Protein AF-0000000087672077 (afdb_homodimer)

Secondary structure (DSSP, 8-state):
---EEEEEEE-HHHHHHHHHHHHHHT--HHHHHHHHHHHHHHHHHHHHHHHHHHHHHHHHHHHHHHHHHHHHHHHTTSTTPPPPP--TTT----/---EEEEEEE-HHHHHHHHHHHHHHT--HHHHHHHHHHHHHHHHHHHHHHHHHHHHHHHHHHHHHHHHHHHHHHHTTSTTPPPPP--SSS----

InterPro domains:
  IPR002145 Ribbon-helix-helix protein, CopG [PF01402] (5-44)
  IPR010985 Ribbon-helix-helix [SSF47598] (5-42)
  IPR052991 Non-functional Type II TA System Antitoxin [PTHR40688] (4-76)
  IPR060376 Antitoxin RelB2-4-like, C-terminal domain [PF27535] (49-90)

Foldseek 3Di:
DPDDDDDDDDDPVVVVVLVVVCVVVVHDSVVVVVVVVVVVVVVVVVVVVVVVVVVVVVCVLVVVLVVQQVVQVVLPPHPRHDDRDDNVVPPPDD/DPDDDDDDDDDPVVVVVLVVVCVVVVHDSVVVVVVVVVVVVVVVVVVVVVVVVVVVVVCVLVVVLVVQQVVQVVLPPHPRHDDRDDNPVPPPDD

pLDDT: mean 82.65, std 16.61, range [28.41, 98.56]

Sequence (188 aa):
MAGNVVSFHVPDPMMRKLDELSRAVKRDASALAKEALADYLLRQDIQSAAIDEAVLAADAGEFVSHEAMSRWLESWGTDDEIEPPKSDLFSAKRMAGNVVSFHVPDPMMRKLDELSRAVKRDASALAKEALADYLLRQDIQSAAIDEAVLAADAGEFVSHEAMSRWLESWGTDDEIEPPKSDLFSAKR

Solvent-accessible surface area (backbone atoms only — not comparable to full-atom values): 10539 Å² total; per-residue (Å²): 128,85,68,44,73,49,61,38,72,36,57,68,73,56,51,51,53,44,49,52,48,20,63,73,70,71,42,56,55,45,58,52,46,48,50,19,36,52,53,42,52,51,52,52,52,50,52,52,50,50,49,52,52,50,49,52,50,50,48,53,55,49,46,50,49,48,51,38,43,49,52,21,55,72,19,56,92,47,97,71,49,54,75,71,57,71,48,78,78,69,64,59,81,126,130,86,68,42,75,48,62,38,75,39,58,68,72,57,50,50,51,44,50,53,48,20,63,73,69,72,42,57,54,45,56,52,45,48,49,20,37,51,52,44,53,52,51,51,52,50,51,50,51,50,50,52,50,51,48,52,48,51,49,52,51,49,47,51,48,48,51,36,43,48,52,21,56,70,19,58,91,47,97,70,51,53,75,72,56,74,56,78,79,67,63,62,83,124

Radius of gyration: 30.34 Å; Cα contacts (8 Å, |Δi|>4): 129; chains: 2; bounding box: 34×88×77 Å

Organism: NCBI:txid484088

Structure (mmCIF, N/CA/C/O backbone):
data_AF-0000000087672077-model_v1
#
loop_
_entity.id
_entity.type
_entity.pdbx_description
1 polymer 'Ribbon-helix-helix protein CopG domain-containing protein'
#
loop_
_atom_site.group_PDB
_atom_site.id
_atom_site.type_symbol
_atom_site.label_atom_id
_atom_site.label_alt_id
_atom_site.label_comp_id
_atom_site.label_asym_id
_atom_site.label_entity_id
_atom_site.label_seq_id
_atom_site.pdbx_PDB_ins_code
_atom_site.Cartn_x
_atom_site.Cartn_y
_atom_site.Cartn_z
_atom_site.occupancy
_atom_site.B_iso_or_equiv
_atom_site.auth_seq_id
_atom_site.auth_comp_id
_atom_site.auth_asym_id
_atom_site.auth_atom_id
_atom_site.pdbx_PDB_model_num
ATOM 1 N N . MET A 1 1 ? 14.727 4.586 -25.672 1 47.03 1 MET A N 1
ATOM 2 C CA . MET A 1 1 ? 13.844 3.688 -24.922 1 47.03 1 MET A CA 1
ATOM 3 C C . MET A 1 1 ? 12.461 4.309 -24.75 1 47.03 1 MET A C 1
ATOM 5 O O . MET A 1 1 ? 12.344 5.422 -24.234 1 47.03 1 MET A O 1
ATOM 9 N N . ALA A 1 2 ? 11.633 4.223 -25.688 1 58.25 2 ALA A N 1
ATOM 10 C CA . ALA A 1 2 ? 10.281 4.766 -25.719 1 58.25 2 ALA A CA 1
ATOM 11 C C . ALA A 1 2 ? 9.539 4.461 -24.406 1 58.25 2 ALA A C 1
ATOM 13 O O . ALA A 1 2 ? 9.453 3.303 -24 1 58.25 2 ALA A O 1
ATOM 14 N N . GLY A 1 3 ? 9.594 5.281 -23.406 1 76.19 3 GLY A N 1
ATOM 15 C CA . GLY A 1 3 ? 9.125 5.047 -22.062 1 76.19 3 GLY A CA 1
ATOM 16 C C . GLY A 1 3 ? 7.688 4.555 -22 1 76.19 3 GLY A C 1
ATOM 17 O O . GLY A 1 3 ? 6.914 4.762 -22.938 1 76.19 3 GLY A O 1
ATOM 18 N N . ASN A 1 4 ? 7.359 3.393 -21.391 1 92.81 4 ASN A N 1
ATOM 19 C CA . ASN A 1 4 ? 6.02 2.84 -21.219 1 92.81 4 ASN A CA 1
ATOM 20 C C . ASN A 1 4 ? 5.09 3.83 -20.516 1 92.81 4 ASN A C 1
ATOM 22 O O . ASN A 1 4 ? 5.516 4.566 -19.625 1 92.81 4 ASN A O 1
ATOM 26 N N . VAL A 1 5 ? 3.914 3.914 -21.203 1 96.81 5 VAL A N 1
ATOM 27 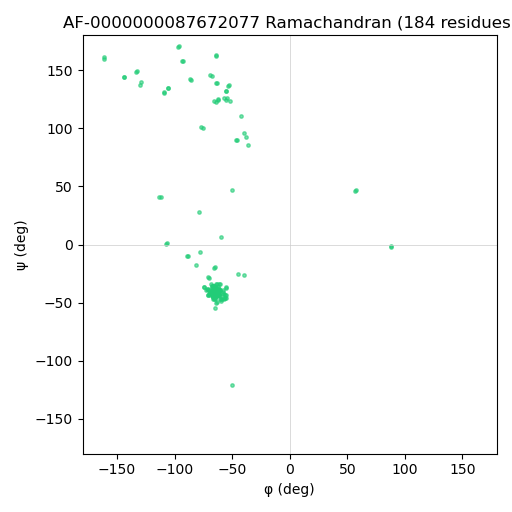C CA . VAL A 1 5 ? 2.916 4.789 -20.594 1 96.81 5 VAL A CA 1
ATOM 28 C C . VAL A 1 5 ? 1.771 3.951 -20.031 1 96.81 5 VAL A C 1
ATOM 30 O O . VAL A 1 5 ? 1.275 3.037 -20.688 1 96.81 5 VAL A O 1
ATOM 33 N N . VAL A 1 6 ? 1.381 4.184 -18.828 1 97.81 6 VAL A N 1
ATOM 34 C CA . VAL A 1 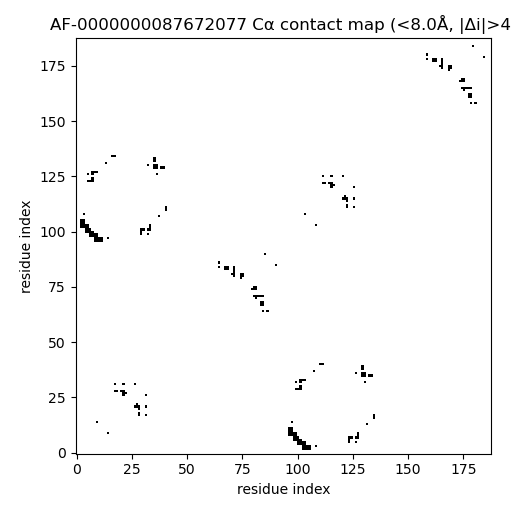6 ? 0.195 3.611 -18.203 1 97.81 6 VAL A CA 1
ATOM 35 C C . VAL A 1 6 ? -0.896 4.672 -18.094 1 97.81 6 VAL A C 1
ATOM 37 O O . VAL A 1 6 ? -0.624 5.812 -17.703 1 97.81 6 VAL A O 1
ATOM 40 N N . SER A 1 7 ? -2.1 4.297 -18.453 1 98 7 SER A N 1
ATOM 41 C CA . SER A 1 7 ? -3.232 5.219 -18.406 1 98 7 SER A CA 1
ATOM 42 C C . SER A 1 7 ? -4.512 4.496 -18 1 98 7 SER A C 1
ATOM 44 O O . SER A 1 7 ? -4.762 3.369 -18.422 1 98 7 SER A O 1
ATOM 46 N N . PHE A 1 8 ? -5.309 5.219 -17.25 1 97.5 8 PHE A N 1
ATOM 47 C CA . PHE A 1 8 ? -6.555 4.609 -16.797 1 97.5 8 PHE A CA 1
ATOM 48 C C . PHE A 1 8 ? -7.547 5.672 -16.344 1 97.5 8 PHE A C 1
ATOM 50 O O . PHE A 1 8 ? -7.152 6.793 -16.016 1 97.5 8 PHE A O 1
ATOM 57 N N . HIS A 1 9 ? -8.773 5.27 -16.297 1 96.75 9 HIS A N 1
ATOM 58 C CA . HIS A 1 9 ? -9.844 6.16 -15.875 1 96.75 9 HIS A CA 1
ATOM 59 C C . HIS A 1 9 ? -10.008 6.145 -14.359 1 96.75 9 HIS A C 1
ATOM 61 O O . HIS A 1 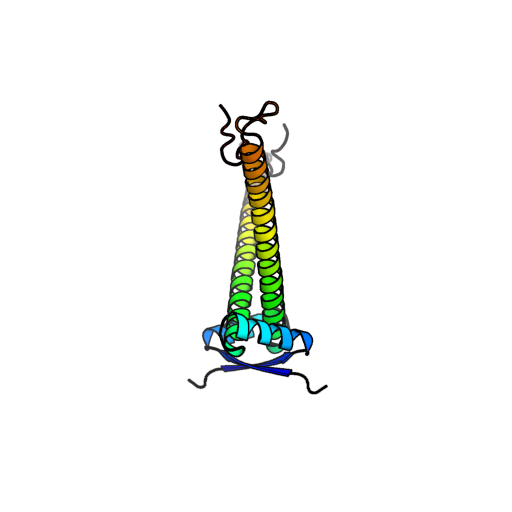9 ? -9.906 5.09 -13.727 1 96.75 9 HIS A O 1
ATOM 67 N N . VAL A 1 10 ? -10.305 7.395 -13.828 1 97.25 10 VAL A N 1
ATOM 68 C CA . VAL A 1 10 ? -10.508 7.512 -12.391 1 97.25 10 VAL A CA 1
ATOM 69 C C . VAL A 1 10 ? -11.805 8.266 -12.109 1 97.25 10 VAL A C 1
ATOM 71 O O . VAL A 1 10 ? -12.102 9.273 -12.758 1 97.25 10 VAL A O 1
ATOM 74 N N . PRO A 1 11 ? -12.531 7.762 -11.148 1 96.5 11 PRO A N 1
ATOM 75 C CA . PRO A 1 11 ? -13.727 8.516 -10.766 1 96.5 11 PRO A CA 1
ATOM 76 C C . PRO A 1 11 ? -13.391 9.891 -10.18 1 96.5 11 PRO A C 1
ATOM 78 O O . PRO A 1 11 ? -12.289 10.094 -9.672 1 96.5 11 PRO A O 1
ATOM 81 N N . ASP A 1 12 ? -14.328 10.742 -10.125 1 96.56 12 ASP A N 1
ATOM 82 C CA . ASP A 1 12 ? -14.148 12.125 -9.695 1 96.56 12 ASP A CA 1
ATOM 83 C C . ASP A 1 12 ? -13.633 12.195 -8.266 1 96.56 12 ASP A C 1
ATOM 85 O O . ASP A 1 12 ? -12.703 12.945 -7.969 1 96.56 12 ASP A O 1
ATOM 89 N N . PRO A 1 13 ? -14.227 11.43 -7.293 1 95.88 13 PRO A N 1
ATOM 90 C CA . PRO A 1 13 ? -13.742 11.531 -5.914 1 95.88 13 PRO A CA 1
ATOM 91 C C . PRO A 1 13 ? -12.273 11.133 -5.777 1 95.88 13 PRO A C 1
ATOM 93 O O . PRO A 1 13 ? -11.539 11.75 -5 1 95.88 13 PRO A O 1
ATOM 96 N N . MET A 1 14 ? -11.883 10.211 -6.547 1 97.31 14 MET A N 1
ATOM 97 C CA . MET A 1 14 ? -10.492 9.773 -6.512 1 97.31 14 MET A CA 1
ATOM 98 C C . MET A 1 14 ? -9.57 10.836 -7.105 1 97.31 14 MET A C 1
ATOM 100 O O . MET A 1 14 ? -8.5 11.117 -6.559 1 97.31 14 MET A O 1
ATOM 104 N N . MET A 1 15 ? -9.945 11.414 -8.188 1 97.5 15 MET A N 1
ATOM 105 C CA . MET A 1 15 ? -9.148 12.477 -8.812 1 97.5 15 MET A CA 1
ATOM 106 C C . MET A 1 15 ? -9.008 13.672 -7.875 1 97.5 15 MET A C 1
ATOM 108 O O . MET A 1 15 ? -7.93 14.258 -7.777 1 97.5 15 MET A O 1
ATOM 112 N N . ARG A 1 16 ? -10.039 13.984 -7.164 1 96.62 16 ARG A N 1
ATOM 113 C CA . ARG A 1 16 ? -9.992 15.086 -6.211 1 96.62 16 ARG A CA 1
ATOM 114 C C . ARG A 1 16 ? -8.992 14.805 -5.098 1 96.62 16 ARG A C 1
ATOM 116 O O . ARG A 1 16 ? -8.203 15.68 -4.73 1 96.62 16 ARG A O 1
ATOM 123 N N . LYS A 1 17 ? -9.023 13.602 -4.602 1 96.75 17 LYS A N 1
ATOM 124 C CA . LYS A 1 17 ? -8.102 13.211 -3.543 1 96.75 17 LYS A CA 1
ATOM 125 C C . LYS A 1 17 ? -6.656 13.25 -4.039 1 96.75 17 LYS A C 1
ATOM 127 O O . LYS A 1 17 ? -5.758 13.695 -3.318 1 96.75 17 LYS A O 1
ATOM 132 N N . LEU A 1 18 ? -6.418 12.828 -5.207 1 97.88 18 LEU A N 1
ATOM 133 C CA . LEU A 1 18 ? -5.086 12.844 -5.805 1 97.88 18 LEU A CA 1
ATOM 134 C C . LEU A 1 18 ? -4.586 14.266 -5.98 1 97.88 18 LEU A C 1
ATOM 136 O O . LEU A 1 18 ? -3.428 14.57 -5.672 1 97.88 18 LEU A O 1
ATOM 140 N N . ASP A 1 19 ? -5.445 15.117 -6.422 1 97.19 19 ASP A N 1
ATOM 141 C CA . ASP A 1 19 ? -5.094 16.516 -6.613 1 97.19 19 ASP A CA 1
ATOM 142 C C . ASP A 1 19 ? -4.766 17.188 -5.281 1 97.19 19 ASP A C 1
ATOM 144 O O . ASP A 1 19 ? -3.803 17.953 -5.188 1 97.19 19 ASP A O 1
ATOM 148 N N . GLU A 1 20 ? -5.629 16.938 -4.352 1 96.25 20 GLU A N 1
ATOM 149 C CA . GLU A 1 20 ? -5.402 17.484 -3.016 1 96.25 20 GLU A CA 1
ATOM 150 C C . GLU A 1 20 ? -4.055 17.031 -2.459 1 96.25 20 GLU A C 1
ATOM 152 O O . GLU A 1 20 ? -3.303 17.844 -1.91 1 96.25 20 GLU A O 1
ATOM 157 N N . LEU A 1 21 ? -3.742 15.766 -2.656 1 95.12 21 LEU A N 1
ATOM 158 C CA . LEU A 1 21 ? -2.479 15.219 -2.174 1 95.12 21 LEU A CA 1
ATOM 159 C C . LEU A 1 21 ? -1.301 15.828 -2.928 1 95.12 21 LEU A C 1
ATOM 161 O O . LEU A 1 21 ? -0.288 16.188 -2.322 1 95.12 21 LEU A O 1
ATOM 165 N N . SER A 1 22 ? -1.43 15.961 -4.211 1 97.69 22 SER A N 1
ATOM 166 C CA . SER A 1 22 ? -0.373 16.531 -5.043 1 97.69 22 SER A CA 1
ATOM 167 C C . SER A 1 22 ? -0.009 17.938 -4.59 1 97.69 22 SER A C 1
ATOM 169 O O . SER A 1 22 ? 1.17 18.297 -4.535 1 97.69 22 SER A O 1
ATOM 171 N N . ARG A 1 23 ? -1.009 18.688 -4.219 1 96.06 23 ARG A N 1
ATOM 172 C CA . ARG A 1 23 ? -0.796 20.062 -3.75 1 96.06 23 ARG A CA 1
ATOM 173 C C . ARG A 1 23 ? -0.177 20.062 -2.357 1 96.06 23 ARG A C 1
ATOM 175 O O . ARG A 1 23 ? 0.738 20.844 -2.084 1 96.06 23 ARG A O 1
ATOM 182 N N . ALA A 1 24 ? -0.645 19.156 -1.592 1 91.31 24 ALA A N 1
ATOM 183 C CA . ALA A 1 24 ? -0.198 19.109 -0.202 1 91.31 24 ALA A CA 1
ATOM 184 C C . ALA A 1 24 ? 1.276 18.734 -0.11 1 91.31 24 ALA A C 1
ATOM 186 O O . ALA A 1 24 ? 2.012 19.266 0.722 1 91.31 24 ALA A O 1
ATOM 187 N N . VAL A 1 25 ? 1.768 17.828 -1.038 1 93.31 25 VAL A N 1
ATOM 188 C CA . VAL A 1 25 ? 3.125 17.312 -0.925 1 93.31 25 VAL A CA 1
ATOM 189 C C . VAL A 1 25 ? 4.012 17.938 -1.999 1 93.31 25 VAL A C 1
ATOM 191 O O . VAL A 1 25 ? 5.18 17.562 -2.143 1 93.31 25 VAL A O 1
ATOM 194 N N . LYS A 1 26 ? 3.426 18.844 -2.811 1 94.44 26 LYS A N 1
ATOM 195 C CA . LYS A 1 26 ? 4.129 19.578 -3.852 1 94.44 26 LYS A CA 1
ATOM 196 C C . LYS A 1 26 ? 4.805 18.641 -4.84 1 94.44 26 LYS A C 1
ATOM 198 O O . LYS A 1 26 ? 5.984 18.812 -5.164 1 94.44 26 LYS A O 1
ATOM 203 N N . ARG A 1 27 ? 4.094 17.641 -5.281 1 95.5 27 ARG A N 1
ATOM 204 C CA . ARG A 1 27 ? 4.504 16.703 -6.324 1 95.5 27 ARG A CA 1
ATOM 205 C C . ARG A 1 27 ? 3.389 16.5 -7.344 1 95.5 27 ARG A C 1
ATOM 207 O O . ARG A 1 27 ? 2.207 16.531 -6.996 1 95.5 27 ARG A O 1
ATOM 214 N N . ASP A 1 28 ? 3.811 16.25 -8.469 1 97.25 28 ASP A N 1
ATOM 215 C CA . ASP A 1 28 ? 2.836 16.094 -9.539 1 97.25 28 ASP A CA 1
ATOM 216 C C . ASP A 1 28 ? 2.012 14.828 -9.352 1 97.25 28 ASP A C 1
ATOM 218 O O . ASP A 1 28 ? 2.514 13.828 -8.836 1 97.25 28 ASP A O 1
ATOM 222 N N . ALA A 1 29 ? 0.822 14.867 -9.719 1 96.5 29 ALA A N 1
ATOM 223 C CA . ALA A 1 29 ? -0.117 13.75 -9.625 1 96.5 29 ALA A CA 1
ATOM 224 C C . ALA A 1 29 ? 0.431 12.516 -10.328 1 96.5 29 ALA A C 1
ATOM 226 O O . ALA A 1 29 ? 0.256 11.391 -9.852 1 96.5 29 ALA A O 1
ATOM 227 N N . SER A 1 30 ? 1.096 12.688 -11.406 1 97.5 30 SER A N 1
ATOM 228 C CA . SER A 1 30 ? 1.663 11.57 -12.156 1 97.5 30 SER A CA 1
ATOM 229 C C . SER A 1 30 ? 2.781 10.891 -11.367 1 97.5 30 SER A C 1
ATOM 231 O O . SER A 1 30 ? 2.92 9.664 -11.406 1 97.5 30 SER A O 1
ATOM 233 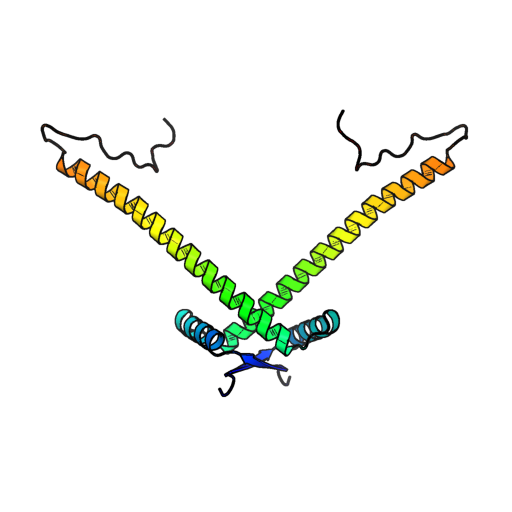N N . ALA A 1 31 ? 3.477 11.641 -10.695 1 97.44 31 ALA A N 1
ATOM 234 C CA . ALA A 1 31 ? 4.543 11.102 -9.852 1 97.44 31 ALA A CA 1
ATOM 235 C C . ALA A 1 31 ? 3.971 10.281 -8.703 1 97.44 31 ALA A C 1
ATOM 237 O O . ALA A 1 31 ? 4.492 9.219 -8.375 1 97.44 31 ALA A O 1
ATOM 238 N N . LEU A 1 32 ? 2.91 10.773 -8.156 1 97.94 32 LEU A N 1
ATOM 239 C CA . LEU A 1 32 ? 2.244 10.062 -7.066 1 97.94 32 LEU A CA 1
ATOM 240 C C . LEU A 1 32 ? 1.633 8.758 -7.559 1 97.94 32 LEU A C 1
ATOM 242 O O . LEU A 1 32 ? 1.7 7.738 -6.867 1 97.94 32 LEU A O 1
ATOM 246 N N . ALA A 1 33 ? 1.092 8.797 -8.688 1 98.5 33 ALA A N 1
ATOM 247 C CA . ALA A 1 33 ? 0.508 7.594 -9.273 1 98.5 33 ALA A CA 1
ATOM 248 C C . ALA A 1 33 ? 1.579 6.539 -9.547 1 98.5 33 ALA A C 1
ATOM 250 O O . ALA A 1 33 ? 1.363 5.348 -9.312 1 98.5 33 ALA A O 1
ATOM 251 N N . LYS A 1 34 ? 2.676 6.934 -10.031 1 97.69 34 LYS A N 1
ATOM 252 C CA . LYS A 1 34 ? 3.797 6.031 -10.273 1 97.69 34 LYS A CA 1
ATOM 253 C C . LYS A 1 34 ? 4.285 5.406 -8.969 1 97.69 34 LYS A C 1
ATOM 255 O O . LYS A 1 34 ? 4.578 4.207 -8.922 1 97.69 34 LYS A O 1
ATOM 260 N N . GLU A 1 35 ? 4.363 6.258 -7.977 1 97.56 35 GLU A N 1
ATOM 261 C CA . GLU A 1 35 ? 4.773 5.773 -6.664 1 97.56 35 GLU A CA 1
ATOM 262 C C . GLU A 1 35 ? 3.771 4.762 -6.113 1 97.56 35 GLU A C 1
ATOM 264 O O . GLU A 1 35 ? 4.16 3.754 -5.52 1 97.56 35 GLU A O 1
ATOM 269 N N . ALA A 1 36 ? 2.48 5.086 -6.277 1 98.5 36 ALA A N 1
ATOM 270 C CA . ALA A 1 36 ? 1.414 4.176 -5.867 1 98.5 36 ALA A CA 1
ATOM 271 C C . ALA A 1 36 ? 1.571 2.811 -6.531 1 98.5 36 ALA A C 1
ATOM 273 O O . ALA A 1 36 ? 1.49 1.776 -5.863 1 98.5 36 ALA A O 1
ATOM 274 N N . LEU A 1 37 ? 1.819 2.77 -7.801 1 98.5 37 LEU A N 1
ATOM 275 C CA . LEU A 1 37 ? 1.985 1.523 -8.539 1 98.5 37 LEU A CA 1
ATOM 276 C C . LEU A 1 37 ? 3.24 0.786 -8.086 1 98.5 37 LEU A C 1
ATOM 278 O O . LEU A 1 37 ? 3.225 -0.437 -7.926 1 98.5 37 LEU A O 1
ATOM 282 N N . ALA A 1 38 ? 4.352 1.501 -7.918 1 97.5 38 ALA A N 1
ATOM 283 C CA . ALA A 1 38 ? 5.598 0.897 -7.449 1 97.5 38 ALA A CA 1
ATOM 284 C C . ALA A 1 38 ? 5.398 0.213 -6.102 1 97.5 38 ALA A C 1
ATOM 286 O O . ALA A 1 38 ? 5.828 -0.927 -5.906 1 97.5 38 ALA A O 1
ATOM 287 N N . ASP A 1 39 ? 4.738 0.951 -5.188 1 95.62 39 ASP A N 1
ATOM 288 C CA . ASP A 1 39 ? 4.457 0.41 -3.861 1 95.62 39 ASP A CA 1
ATOM 289 C C . ASP A 1 39 ? 3.588 -0.843 -3.951 1 95.62 39 ASP A C 1
ATOM 291 O O . ASP A 1 39 ? 3.824 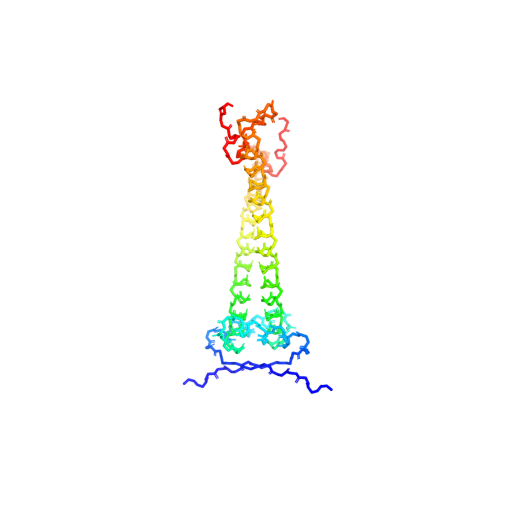-1.82 -3.238 1 95.62 39 ASP A O 1
ATOM 295 N N . TYR A 1 40 ? 2.598 -0.799 -4.742 1 97.44 40 TYR A N 1
ATOM 296 C CA . TYR A 1 40 ? 1.668 -1.903 -4.953 1 97.44 40 TYR A CA 1
ATOM 297 C C . TYR A 1 40 ? 2.4 -3.143 -5.457 1 97.44 40 TYR A C 1
ATOM 299 O O . TYR A 1 40 ? 2.203 -4.242 -4.93 1 97.44 40 TYR A O 1
ATOM 307 N N . LEU A 1 41 ? 3.266 -3.008 -6.445 1 97.69 41 LEU A N 1
ATOM 308 C CA . LEU A 1 41 ? 3.998 -4.117 -7.043 1 97.69 41 LEU A CA 1
ATOM 309 C C . LEU A 1 41 ? 4.992 -4.711 -6.051 1 97.69 41 LEU A C 1
ATOM 311 O O . LEU A 1 41 ? 5.18 -5.93 -6.004 1 97.69 41 LEU A O 1
ATOM 315 N N . LEU A 1 42 ? 5.656 -3.828 -5.27 1 94.31 42 LEU A N 1
ATOM 316 C CA . LEU A 1 42 ? 6.582 -4.297 -4.246 1 94.31 42 LEU A CA 1
ATOM 317 C C . LEU A 1 42 ? 5.863 -5.152 -3.211 1 94.31 42 LEU A C 1
ATOM 319 O O . LEU A 1 42 ? 6.363 -6.211 -2.816 1 94.31 42 LEU A O 1
ATOM 323 N N . ARG A 1 43 ? 4.668 -4.727 -2.758 1 93.06 43 ARG A N 1
ATOM 324 C CA . ARG A 1 43 ? 3.885 -5.473 -1.776 1 93.06 43 ARG A CA 1
ATOM 325 C C . ARG A 1 43 ? 3.469 -6.832 -2.328 1 93.06 43 ARG A C 1
ATOM 327 O O . ARG A 1 43 ? 3.469 -7.828 -1.603 1 93.06 43 ARG A O 1
ATOM 334 N N . GLN A 1 44 ? 3.074 -6.797 -3.619 1 91.94 44 GLN A N 1
ATOM 335 C CA . GLN A 1 44 ? 2.723 -8.062 -4.246 1 91.94 44 GLN A CA 1
ATOM 336 C C . GLN A 1 44 ? 3.92 -9.008 -4.289 1 91.94 44 GLN A C 1
ATOM 338 O O . GLN A 1 44 ? 3.775 -10.211 -4.078 1 91.94 44 GLN A O 1
ATOM 343 N N . ASP A 1 45 ? 5.129 -8.531 -4.578 1 89.75 45 ASP A N 1
ATOM 344 C CA . ASP A 1 45 ? 6.348 -9.336 -4.59 1 89.75 45 ASP A CA 1
ATOM 345 C C . ASP A 1 45 ? 6.637 -9.914 -3.209 1 89.75 45 ASP A C 1
ATOM 347 O O . ASP A 1 45 ? 6.969 -11.094 -3.082 1 89.75 45 ASP A O 1
ATOM 351 N N . ILE A 1 46 ? 6.465 -9.117 -2.188 1 86.25 46 ILE A N 1
ATOM 352 C CA . ILE A 1 46 ? 6.711 -9.531 -0.809 1 86.25 46 ILE A CA 1
ATOM 353 C C . ILE A 1 46 ? 5.699 -10.594 -0.401 1 86.25 46 ILE A C 1
ATOM 355 O O . ILE A 1 46 ? 6.07 -11.625 0.165 1 86.25 46 ILE A O 1
ATOM 359 N N . GLN A 1 47 ? 4.449 -10.344 -0.737 1 89 47 GLN A N 1
ATOM 360 C CA . GLN A 1 47 ? 3.395 -11.297 -0.399 1 89 47 GLN A CA 1
ATOM 361 C C . GLN A 1 47 ? 3.617 -12.633 -1.099 1 89 47 GLN A C 1
ATOM 363 O O . GLN A 1 47 ? 3.445 -13.695 -0.493 1 89 47 GLN A O 1
ATOM 368 N N . SER A 1 48 ? 3.998 -12.539 -2.357 1 88.94 48 SER A N 1
ATOM 369 C CA . SER A 1 48 ? 4.27 -13.766 -3.1 1 88.94 48 SER A CA 1
ATOM 370 C C . SER A 1 48 ? 5.445 -14.531 -2.5 1 88.94 48 SER A C 1
ATOM 372 O O . SER A 1 48 ? 5.395 -15.75 -2.363 1 88.94 48 SER A O 1
ATOM 374 N N . ALA A 1 49 ? 6.453 -13.82 -2.135 1 86.19 49 ALA A N 1
ATOM 375 C CA . ALA A 1 49 ? 7.645 -14.43 -1.546 1 86.19 49 ALA A CA 1
ATOM 376 C C . ALA A 1 49 ? 7.324 -15.07 -0.2 1 86.19 49 ALA A C 1
ATOM 378 O O . ALA A 1 49 ? 7.832 -16.141 0.119 1 86.19 49 ALA A O 1
ATOM 379 N N . ALA A 1 50 ? 6.449 -14.398 0.527 1 84.06 50 ALA A N 1
ATOM 380 C CA . ALA A 1 50 ? 6.055 -14.898 1.842 1 84.06 50 ALA A CA 1
ATOM 381 C C . ALA A 1 50 ? 5.262 -16.188 1.722 1 84.06 50 ALA A C 1
ATOM 383 O O . ALA A 1 50 ? 5.484 -17.141 2.48 1 84.06 50 ALA A O 1
ATOM 384 N N . ILE A 1 51 ? 4.422 -16.234 0.804 1 87.44 51 ILE A N 1
ATOM 385 C CA . ILE A 1 51 ? 3.617 -17.422 0.564 1 87.44 51 ILE A CA 1
ATOM 386 C C . ILE A 1 51 ? 4.516 -18.562 0.094 1 87.44 51 ILE A C 1
ATOM 388 O O . ILE A 1 51 ? 4.375 -19.703 0.555 1 87.44 51 ILE A O 1
ATOM 392 N N . ASP A 1 52 ? 5.395 -18.219 -0.868 1 84.62 52 ASP A N 1
ATOM 393 C CA . ASP A 1 52 ? 6.32 -19.234 -1.373 1 84.62 52 ASP A CA 1
ATOM 394 C C . ASP A 1 52 ? 7.133 -19.844 -0.238 1 84.62 52 ASP A C 1
ATOM 396 O O . ASP A 1 52 ? 7.316 -21.062 -0.189 1 84.62 52 ASP A O 1
ATOM 400 N N . GLU A 1 53 ? 7.602 -18.984 0.643 1 85.44 53 GLU A N 1
ATOM 401 C CA . GLU A 1 53 ? 8.391 -19.453 1.777 1 85.44 53 GLU A CA 1
ATOM 402 C C . GLU A 1 53 ? 7.543 -20.312 2.713 1 85.44 53 GLU A C 1
ATOM 404 O O . GLU A 1 53 ? 8.023 -21.312 3.244 1 85.44 53 GLU A O 1
ATOM 409 N N . ALA A 1 54 ? 6.359 -19.875 2.918 1 81.88 54 ALA A N 1
ATOM 410 C CA . ALA A 1 54 ? 5.449 -20.609 3.781 1 81.88 54 ALA A CA 1
ATOM 411 C C . ALA A 1 54 ? 5.148 -22 3.201 1 81.88 54 ALA A C 1
ATOM 413 O O . ALA A 1 54 ? 5.086 -22.984 3.936 1 81.88 54 ALA A O 1
ATOM 414 N N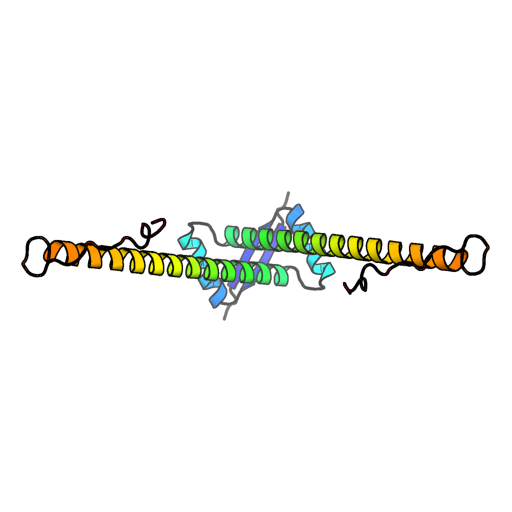 . VAL A 1 55 ? 5.02 -22.094 1.956 1 82.94 55 VAL A N 1
ATOM 415 C CA . VAL A 1 55 ? 4.723 -23.344 1.261 1 82.94 55 VAL A CA 1
ATOM 416 C C . VAL A 1 55 ? 5.934 -24.266 1.327 1 82.94 55 VAL A C 1
ATOM 418 O O . VAL A 1 55 ? 5.793 -25.469 1.583 1 82.94 55 VAL A O 1
ATOM 421 N N . LEU A 1 56 ? 7.078 -23.625 1.108 1 83.19 56 LEU A N 1
ATOM 422 C CA . LEU A 1 56 ? 8.305 -24.406 1.187 1 83.19 56 LEU A CA 1
ATOM 423 C C . LEU A 1 56 ? 8.484 -25 2.584 1 83.19 56 LEU A C 1
ATOM 425 O O . LEU A 1 56 ? 8.891 -26.156 2.729 1 83.19 56 LEU A O 1
ATOM 429 N N . ALA A 1 57 ? 8.141 -24.203 3.564 1 78.19 57 ALA A N 1
ATOM 430 C CA . ALA A 1 57 ? 8.258 -24.641 4.953 1 78.19 57 ALA A CA 1
ATOM 431 C C . ALA A 1 57 ? 7.258 -25.766 5.258 1 78.19 57 ALA A C 1
ATOM 433 O O . ALA A 1 57 ? 7.59 -26.734 5.945 1 78.19 57 ALA A O 1
ATOM 434 N N . ALA A 1 58 ? 6.027 -25.656 4.793 1 79 58 ALA A N 1
ATOM 435 C CA . ALA A 1 58 ? 5.004 -26.688 4.965 1 79 58 ALA A CA 1
ATOM 436 C C . ALA A 1 58 ? 5.406 -27.984 4.27 1 79 58 ALA A C 1
ATOM 438 O O . ALA A 1 58 ? 5.219 -29.062 4.82 1 79 58 ALA A O 1
ATOM 439 N N . ASP A 1 59 ? 5.953 -27.812 3.125 1 77.5 59 ASP A N 1
ATOM 440 C CA . ASP A 1 59 ? 6.406 -28.984 2.365 1 77.5 59 ASP A CA 1
ATOM 441 C C . ASP A 1 59 ? 7.555 -29.688 3.078 1 77.5 59 ASP A C 1
ATOM 443 O O . ASP A 1 59 ? 7.598 -30.922 3.129 1 77.5 59 ASP A O 1
ATOM 447 N N . ALA A 1 60 ? 8.484 -28.859 3.584 1 73.5 60 ALA A N 1
ATOM 448 C CA . ALA A 1 60 ? 9.617 -29.422 4.316 1 73.5 60 ALA A CA 1
ATOM 449 C C . ALA A 1 60 ? 9.148 -30.125 5.582 1 73.5 60 ALA A C 1
ATOM 451 O O . ALA A 1 60 ? 9.672 -31.188 5.93 1 73.5 60 ALA A O 1
ATOM 452 N N . GLY A 1 61 ? 8.211 -29.469 6.285 1 67.19 61 GLY A N 1
ATOM 453 C CA . GLY A 1 61 ? 7.664 -30.109 7.473 1 67.19 61 GLY A CA 1
ATOM 454 C C . GLY A 1 61 ? 6.906 -31.391 7.164 1 67.19 61 GLY A C 1
ATOM 455 O O . GLY A 1 61 ? 7.059 -32.375 7.863 1 67.19 61 GLY A O 1
ATOM 456 N N . GLU A 1 62 ? 6.02 -31.344 6.246 1 65.44 62 GLU A N 1
ATOM 457 C CA . GLU A 1 62 ? 5.277 -32.531 5.816 1 65.44 62 GLU A CA 1
ATOM 458 C C . GLU A 1 62 ? 6.219 -33.594 5.277 1 65.44 62 GLU A C 1
ATOM 460 O O . GLU A 1 62 ? 6.039 -34.781 5.566 1 65.44 62 GLU A O 1
ATOM 465 N N . PHE A 1 63 ? 7.242 -33.219 4.543 1 64.38 63 PHE A N 1
ATOM 466 C CA . PHE A 1 63 ? 8.195 -34.156 3.988 1 64.38 63 PHE A CA 1
ATOM 467 C C . PHE A 1 63 ? 8.953 -34.875 5.098 1 64.38 63 PHE A C 1
ATOM 469 O O . PHE A 1 63 ? 9.18 -36.094 5.02 1 64.38 63 PHE A O 1
ATOM 476 N N . VAL A 1 64 ? 9.25 -34.094 6.172 1 65.5 64 VAL A N 1
ATOM 477 C CA . VAL A 1 64 ? 9.93 -34.75 7.289 1 65.5 64 VAL A CA 1
ATOM 478 C C . VAL A 1 64 ? 9 -35.781 7.934 1 65.5 64 VAL A C 1
ATOM 480 O O . VAL A 1 64 ? 9.43 -36.875 8.281 1 65.5 64 VAL A O 1
ATOM 483 N N . SER A 1 65 ? 7.746 -35.344 7.914 1 69.88 65 SER A N 1
ATOM 484 C CA . SER A 1 65 ? 6.793 -36.25 8.531 1 69.88 65 SER A CA 1
ATOM 485 C C . SER A 1 65 ? 6.578 -37.5 7.676 1 69.88 65 SER A C 1
ATOM 487 O O . SER A 1 65 ? 6.535 -38.625 8.195 1 69.88 65 SER A O 1
ATOM 489 N N . HIS A 1 66 ? 6.551 -37.281 6.398 1 69.56 66 HIS A N 1
ATOM 490 C CA . HIS A 1 66 ? 6.371 -38.438 5.512 1 69.56 66 HIS A CA 1
ATOM 491 C C . HIS A 1 66 ? 7.602 -39.344 5.527 1 69.56 66 HIS A C 1
ATOM 493 O O . HIS A 1 66 ? 7.473 -40.562 5.582 1 69.56 66 HIS A O 1
ATOM 499 N N . GLU A 1 67 ? 8.688 -38.688 5.512 1 72.19 67 GLU A N 1
ATOM 500 C CA . GLU A 1 67 ? 9.914 -39.5 5.57 1 72.19 67 GLU A CA 1
ATOM 501 C C . GLU A 1 67 ? 10.023 -40.25 6.891 1 72.19 67 GLU A C 1
ATOM 503 O O . GLU A 1 67 ? 10.43 -41.406 6.918 1 72.19 67 GLU A O 1
ATOM 508 N N . ALA A 1 68 ? 9.68 -39.594 7.949 1 71.94 68 ALA A N 1
ATOM 509 C CA . ALA A 1 68 ? 9.68 -40.25 9.25 1 71.94 68 ALA A CA 1
ATOM 510 C C . ALA A 1 68 ? 8.641 -41.375 9.305 1 71.94 68 ALA A C 1
ATOM 512 O O . ALA A 1 68 ? 8.914 -42.438 9.828 1 71.94 68 ALA A O 1
ATOM 513 N N . MET A 1 69 ? 7.551 -41.062 8.664 1 75.25 69 MET A N 1
ATOM 514 C CA . MET A 1 69 ? 6.496 -42.062 8.617 1 75.25 69 MET A CA 1
ATOM 515 C C . MET A 1 69 ? 6.926 -43.25 7.77 1 75.25 69 MET A C 1
ATOM 517 O O . MET A 1 69 ? 6.703 -44.406 8.148 1 75.25 69 MET A O 1
ATOM 521 N N . SER A 1 70 ? 7.594 -43 6.742 1 77.38 70 SER A N 1
ATOM 522 C CA . SER A 1 70 ? 8.062 -44.062 5.855 1 77.38 70 SER A CA 1
ATOM 523 C C . SER A 1 70 ? 9.133 -44.938 6.531 1 77.38 70 SER A C 1
ATOM 525 O O . SER A 1 70 ? 9.102 -46.156 6.441 1 77.38 70 SER A O 1
ATOM 527 N N . ARG A 1 71 ? 9.984 -44.375 7.223 1 77.56 71 ARG A N 1
ATOM 528 C CA . ARG A 1 71 ? 11.031 -45.094 7.941 1 77.56 71 ARG A CA 1
ATOM 529 C C . ARG A 1 71 ? 10.445 -45.938 9.047 1 77.56 71 ARG A C 1
ATOM 531 O O . ARG A 1 71 ? 10.883 -47.094 9.242 1 77.56 71 ARG A O 1
ATOM 538 N N . TRP A 1 72 ? 9.438 -45.25 9.703 1 79.5 72 TRP A N 1
ATOM 539 C CA . TRP A 1 72 ? 8.766 -46 10.75 1 79.5 72 TRP A CA 1
ATOM 540 C C . TRP A 1 72 ? 8.047 -47.219 10.164 1 79.5 72 TRP A C 1
ATOM 542 O O . TRP A 1 72 ? 8.156 -48.312 10.688 1 79.5 72 TRP A O 1
ATOM 552 N N . LEU A 1 73 ? 7.559 -47.062 9 1 80.12 73 LEU A N 1
ATOM 553 C CA . LEU A 1 73 ? 6.836 -48.156 8.367 1 80.12 73 LEU A CA 1
ATOM 554 C C . LEU A 1 73 ? 7.801 -49.219 7.883 1 80.12 73 LEU A C 1
ATOM 556 O O . LEU A 1 73 ? 7.512 -50.438 7.992 1 80.12 73 LEU A O 1
ATOM 560 N N . GLU A 1 74 ? 8.852 -48.906 7.445 1 83.31 74 GLU A N 1
ATOM 561 C CA . GLU A 1 74 ? 9.852 -49.844 6.938 1 83.31 74 GLU A CA 1
ATOM 562 C C . GLU A 1 74 ? 10.469 -50.656 8.07 1 83.31 74 GLU A C 1
ATOM 564 O O . GLU A 1 74 ? 10.867 -51.812 7.875 1 83.31 74 GLU A O 1
ATOM 569 N N . SER A 1 75 ? 10.531 -50.094 9.312 1 82.31 75 SER A N 1
ATOM 570 C CA . SER A 1 75 ? 11.125 -50.781 10.453 1 82.31 75 SER A CA 1
ATOM 571 C C . SER A 1 75 ? 10.094 -51.625 11.188 1 82.31 75 SER A C 1
ATOM 573 O O . SER A 1 75 ? 10.445 -52.438 12.031 1 82.31 75 SER A O 1
ATOM 575 N N . TRP A 1 76 ? 8.883 -51.375 10.758 1 77.62 76 TRP A N 1
ATOM 576 C CA . TRP A 1 76 ? 7.781 -52 11.484 1 77.62 76 TRP A CA 1
ATOM 577 C C . TRP A 1 76 ? 7.848 -53.5 11.375 1 77.62 76 TRP A C 1
ATOM 579 O O . TRP A 1 76 ? 7.906 -54.062 10.273 1 77.62 76 TRP A O 1
ATOM 589 N N . GLY A 1 77 ? 7.914 -54.188 12.523 1 79.31 77 GLY A N 1
ATOM 590 C CA . GLY A 1 77 ? 7.91 -55.656 12.578 1 79.31 77 GLY A CA 1
ATOM 591 C C . GLY A 1 77 ? 9.297 -56.25 12.461 1 79.31 77 GLY A C 1
ATOM 592 O O . GLY A 1 77 ? 9.453 -57.469 12.477 1 79.31 77 GLY A O 1
ATOM 593 N N . THR A 1 78 ? 10.281 -55.438 12.305 1 86.44 78 THR A N 1
ATOM 594 C CA . THR A 1 78 ? 11.641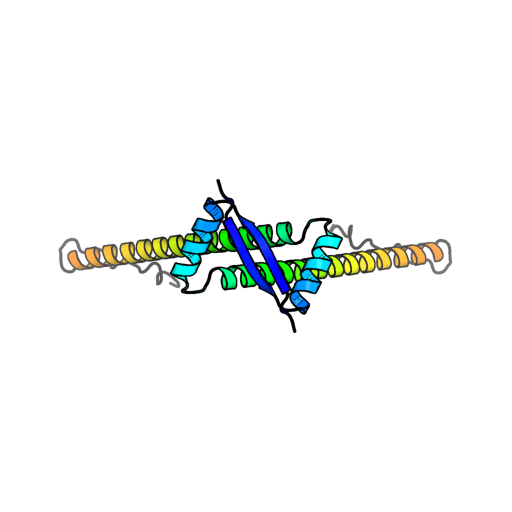 -55.938 12.203 1 86.44 78 THR A CA 1
ATOM 595 C C . THR A 1 78 ? 12.344 -55.875 13.562 1 86.44 78 THR A C 1
ATOM 597 O O . THR A 1 78 ? 11.797 -55.312 14.516 1 86.44 78 THR A O 1
ATOM 600 N N . ASP A 1 79 ? 13.453 -56.469 13.562 1 89 79 ASP A N 1
ATOM 601 C CA . ASP A 1 79 ? 14.242 -56.5 14.789 1 89 79 ASP A CA 1
ATOM 602 C C . ASP A 1 79 ? 14.719 -55.094 15.172 1 89 79 ASP A C 1
ATOM 604 O O . ASP A 1 79 ? 15.008 -54.812 16.344 1 89 79 ASP A O 1
ATOM 608 N N . ASP A 1 80 ? 14.734 -54.219 14.242 1 83.88 80 ASP A N 1
ATOM 609 C CA . ASP A 1 80 ? 15.219 -52.844 14.438 1 83.88 80 ASP A CA 1
ATOM 610 C C . ASP A 1 80 ? 14.07 -51.844 14.336 1 83.88 80 ASP A C 1
ATOM 612 O O . ASP A 1 80 ? 14.234 -50.75 13.766 1 83.88 80 ASP A O 1
ATOM 616 N N . GLU A 1 81 ? 12.969 -52.188 14.883 1 81.88 81 GLU A N 1
ATOM 617 C CA . GLU A 1 81 ? 11.797 -51.312 14.82 1 81.88 81 GLU A CA 1
ATOM 618 C C . GLU A 1 81 ? 12.055 -49.969 15.523 1 81.88 81 GLU A C 1
ATOM 620 O O . GLU A 1 81 ? 12.555 -49.938 16.641 1 81.88 81 GLU A O 1
ATOM 625 N N . ILE A 1 82 ? 11.82 -48.906 14.734 1 79.38 82 ILE A N 1
ATOM 626 C CA . ILE A 1 82 ? 12.008 -47.562 15.312 1 79.38 82 ILE A CA 1
ATOM 627 C C . ILE A 1 82 ? 10.672 -47.062 15.844 1 79.38 82 ILE A C 1
ATOM 629 O O . ILE A 1 82 ? 9.609 -47.594 15.516 1 79.38 82 ILE A O 1
ATOM 633 N N . GLU A 1 83 ? 10.758 -46.125 16.766 1 80.25 83 GLU A N 1
ATOM 634 C CA . GLU A 1 83 ? 9.57 -45.5 17.344 1 80.25 83 GLU A CA 1
ATOM 635 C C . GLU A 1 83 ? 8.781 -44.75 16.281 1 80.25 83 GLU A C 1
ATOM 637 O O . GLU A 1 83 ? 9.367 -44.156 15.383 1 80.25 83 GLU A O 1
ATOM 642 N N . PRO A 1 84 ? 7.395 -44.844 16.312 1 73.38 84 PRO A N 1
ATOM 643 C CA . PRO A 1 84 ? 6.582 -44.062 15.375 1 73.38 84 PRO A CA 1
ATOM 644 C C . PRO A 1 84 ? 6.906 -42.562 15.414 1 73.38 84 PRO A C 1
ATOM 646 O O . PRO A 1 84 ? 7.207 -42.031 16.484 1 73.38 84 PRO A O 1
ATOM 649 N N . PRO A 1 85 ? 6.969 -42.062 14.203 1 73.12 85 PRO A N 1
ATOM 650 C CA . PRO A 1 85 ? 7.289 -40.625 14.141 1 73.12 85 PRO A CA 1
ATOM 651 C C . PRO A 1 85 ? 6.32 -39.781 14.961 1 73.12 85 PRO A C 1
ATOM 653 O O . PRO A 1 85 ? 5.129 -40.062 15.031 1 73.12 85 PRO A O 1
ATOM 656 N N . LYS A 1 86 ? 6.855 -38.969 15.914 1 59.19 86 LYS A N 1
ATOM 657 C CA . LYS A 1 86 ? 6.035 -38.094 16.719 1 59.19 86 LYS A CA 1
ATOM 658 C C . LYS A 1 86 ? 5.605 -36.844 15.906 1 59.19 86 LYS A C 1
ATOM 660 O O . LYS A 1 86 ? 6.359 -36.375 15.062 1 59.19 86 LYS A O 1
ATOM 665 N N . SER A 1 87 ? 4.449 -36.875 15.453 1 57.66 87 SER A N 1
ATOM 666 C CA . SER A 1 87 ? 3.924 -35.656 14.828 1 57.66 87 SER A CA 1
ATOM 667 C C . SER A 1 87 ? 4.375 -34.406 15.578 1 57.66 87 SER A C 1
ATOM 669 O O . SER A 1 87 ? 4.293 -34.344 16.812 1 57.66 87 SER A O 1
ATOM 671 N N . ASP A 1 88 ? 5.445 -33.688 15.305 1 51.09 88 ASP A N 1
ATOM 672 C CA . ASP A 1 88 ? 5.586 -32.438 16.031 1 51.09 88 ASP A CA 1
ATOM 673 C C . ASP A 1 88 ? 4.238 -31.719 16.172 1 51.09 88 ASP A C 1
ATOM 675 O O . ASP A 1 88 ? 4.141 -30.688 16.844 1 51.09 88 ASP A O 1
ATOM 679 N N . LEU A 1 89 ? 3.396 -31.922 15.367 1 49.44 89 LEU A N 1
ATOM 680 C CA . LEU A 1 89 ? 2.088 -31.328 15.648 1 49.44 89 LEU A CA 1
ATOM 681 C C . LEU A 1 89 ? 1.476 -31.938 16.906 1 49.44 89 LEU A C 1
ATOM 683 O O . LEU A 1 89 ? 0.769 -31.25 17.641 1 49.44 89 LEU A O 1
ATOM 687 N N . PHE A 1 90 ? 1.487 -33.125 17.078 1 41.09 90 PHE A N 1
ATOM 688 C CA . PHE A 1 90 ? 0.89 -33.844 18.219 1 41.09 90 PHE A CA 1
ATOM 689 C C . PHE A 1 90 ? 1.825 -33.812 19.422 1 41.09 90 PHE A C 1
ATOM 691 O O . PHE A 1 90 ? 1.572 -34.5 20.422 1 41.09 90 PHE A O 1
ATOM 698 N N . SER A 1 91 ? 3.029 -33.531 19.297 1 44.19 91 SER A N 1
ATOM 699 C CA . SER A 1 91 ? 3.807 -33.531 20.531 1 44.19 91 SER A CA 1
ATOM 700 C C . SER A 1 91 ? 3.27 -32.531 21.531 1 44.19 91 SER A C 1
ATOM 702 O O . SER A 1 91 ? 3.836 -31.438 21.703 1 44.19 91 SER A O 1
ATOM 704 N N . ALA A 1 92 ? 2.141 -31.891 21.281 1 35.75 92 ALA A N 1
ATOM 705 C CA . ALA A 1 92 ? 1.732 -31.047 22.406 1 35.75 92 ALA A CA 1
ATOM 706 C C . ALA A 1 92 ? 1.746 -31.828 23.703 1 35.75 92 ALA A C 1
ATOM 708 O O . ALA A 1 92 ? 2.406 -31.422 24.672 1 35.75 92 ALA A O 1
ATOM 709 N N . LYS A 1 93 ? 0.509 -31.984 24.516 1 37.59 93 LYS A N 1
ATOM 710 C CA . LYS A 1 93 ? 0.257 -31.922 25.953 1 37.59 93 LYS A CA 1
ATOM 711 C C . LYS A 1 93 ? 0.664 -33.219 26.656 1 37.59 93 LYS A C 1
ATOM 713 O O . LYS A 1 93 ? 0.495 -33.344 27.859 1 37.59 93 LYS A O 1
ATOM 718 N N . ARG A 1 94 ? 1.604 -34.062 26.281 1 28.41 94 ARG A N 1
ATOM 719 C CA . ARG A 1 94 ? 1.673 -34.75 27.578 1 28.41 94 ARG A CA 1
ATOM 720 C C . ARG A 1 94 ? 2.334 -33.844 28.625 1 28.41 94 ARG A C 1
ATOM 722 O O . ARG A 1 94 ? 3.258 -33.094 28.312 1 28.41 94 ARG A O 1
ATOM 729 N N . MET B 1 1 ? -20.406 12.219 -17.703 1 46.78 1 MET B N 1
ATOM 730 C CA . MET B 1 1 ? -19.328 12.484 -16.766 1 46.78 1 MET B CA 1
ATOM 731 C C . MET B 1 1 ? -17.984 12.094 -17.375 1 46.78 1 MET B C 1
ATOM 733 O O . MET B 1 1 ? -17.781 10.953 -17.781 1 46.78 1 MET B O 1
ATOM 737 N N . ALA B 1 2 ? -17.391 12.875 -18.156 1 57.66 2 ALA B N 1
ATOM 738 C CA . ALA B 1 2 ? -16.125 12.672 -18.844 1 57.66 2 ALA B CA 1
ATOM 739 C C . ALA B 1 2 ? -15.062 12.125 -17.891 1 57.66 2 ALA B C 1
ATOM 741 O O . ALA B 1 2 ? -14.766 12.734 -16.859 1 57.66 2 ALA B O 1
ATOM 742 N N . GLY B 1 3 ? -14.922 10.82 -17.734 1 75.38 3 GLY B N 1
ATOM 743 C CA . GLY B 1 3 ? -14.117 10.188 -16.703 1 75.38 3 GLY B CA 1
ATOM 744 C C . GLY B 1 3 ? -12.68 10.656 -16.688 1 75.38 3 GLY B C 1
ATOM 745 O O . GLY B 1 3 ? -12.188 11.195 -17.688 1 75.38 3 GLY B O 1
ATOM 746 N N . ASN B 1 4 ? -12.078 11.141 -15.578 1 92.75 4 ASN B N 1
ATOM 747 C CA . ASN B 1 4 ? -10.695 11.562 -15.43 1 92.75 4 ASN B CA 1
ATOM 748 C C . ASN B 1 4 ? -9.719 10.461 -15.828 1 92.75 4 ASN B C 1
ATOM 750 O O . ASN B 1 4 ? -9.984 9.273 -15.602 1 92.75 4 ASN B O 1
ATOM 754 N N . VAL B 1 5 ? -8.766 10.977 -16.656 1 96.81 5 VAL B N 1
ATOM 755 C CA . VAL B 1 5 ? -7.734 10.023 -17.047 1 96.81 5 VAL B CA 1
ATOM 756 C C . VAL B 1 5 ? -6.414 10.359 -16.375 1 96.81 5 VAL B C 1
ATOM 758 O O . VAL B 1 5 ? -6.008 11.523 -16.344 1 96.81 5 VAL B O 1
ATOM 761 N N . VAL B 1 6 ? -5.777 9.414 -15.773 1 97.81 6 VAL B N 1
ATOM 762 C CA . VAL B 1 6 ? -4.43 9.523 -15.227 1 97.81 6 VAL B CA 1
ATOM 763 C C . VAL B 1 6 ? -3.443 8.773 -16.125 1 97.81 6 VAL B C 1
ATOM 765 O O . VAL B 1 6 ? -3.723 7.66 -16.562 1 97.81 6 VAL B O 1
ATOM 768 N N . SER B 1 7 ? -2.318 9.414 -16.406 1 98 7 SER B N 1
ATOM 769 C CA . SER B 1 7 ? -1.297 8.812 -17.25 1 98 7 SER B CA 1
ATOM 770 C C . SER B 1 7 ? 0.105 9.188 -16.781 1 98 7 SER B C 1
ATOM 772 O O . SER B 1 7 ? 0.35 10.32 -16.375 1 98 7 SER B O 1
ATOM 774 N N . PHE B 1 8 ? 0.989 8.211 -16.922 1 97.38 8 PHE B N 1
ATOM 775 C CA . PHE B 1 8 ? 2.355 8.469 -16.484 1 97.38 8 PHE B CA 1
ATOM 776 C C . PHE B 1 8 ? 3.322 7.473 -17.109 1 97.38 8 PHE B C 1
ATOM 778 O O . PHE B 1 8 ? 2.914 6.395 -17.547 1 97.38 8 PHE B O 1
ATOM 785 N N . HIS B 1 9 ? 4.562 7.867 -17.109 1 96.69 9 HIS B N 1
ATOM 786 C CA . HIS B 1 9 ? 5.617 7.023 -17.672 1 96.69 9 HIS B CA 1
ATOM 787 C C . HIS B 1 9 ? 6.133 6.031 -16.625 1 96.69 9 HIS B C 1
ATOM 789 O O . HIS B 1 9 ? 6.293 6.379 -15.461 1 96.69 9 HIS B O 1
ATOM 795 N N . VAL B 1 10 ? 6.402 4.77 -17.188 1 97.19 10 VAL B N 1
ATOM 796 C CA . VAL B 1 10 ? 6.941 3.746 -16.297 1 97.19 10 VAL B CA 1
ATOM 797 C C . VAL B 1 10 ? 8.188 3.125 -16.922 1 97.19 10 VAL B C 1
ATOM 799 O O . VAL B 1 10 ? 8.219 2.861 -18.125 1 97.19 10 VAL B O 1
ATOM 802 N N . PRO B 1 11 ? 9.172 2.891 -16.078 1 96.38 11 PRO B N 1
ATOM 803 C CA . PRO B 1 11 ? 10.344 2.182 -16.594 1 96.38 11 PRO B CA 1
ATOM 804 C C . PRO B 1 11 ? 10.016 0.758 -17.047 1 96.38 11 PRO B C 1
ATOM 806 O O . PRO B 1 11 ? 9.039 0.167 -16.578 1 96.38 11 PRO B O 1
ATOM 809 N N . ASP B 1 12 ? 10.844 0.188 -17.812 1 96.5 12 ASP B N 1
ATOM 810 C CA . ASP B 1 12 ? 10.641 -1.125 -18.406 1 96.5 12 ASP B CA 1
ATOM 811 C C . ASP B 1 12 ? 10.461 -2.197 -17.344 1 96.5 12 ASP B C 1
ATOM 813 O O . ASP B 1 12 ? 9.555 -3.025 -17.422 1 96.5 12 ASP B O 1
ATOM 817 N N . PRO B 1 13 ? 11.336 -2.244 -16.266 1 95.88 13 PRO B N 1
ATOM 818 C CA . PRO B 1 13 ? 11.172 -3.297 -15.266 1 95.88 13 PRO B CA 1
ATOM 819 C C . PRO B 1 13 ? 9.82 -3.238 -14.562 1 95.88 13 PRO B C 1
ATOM 821 O O . PRO B 1 13 ? 9.227 -4.277 -14.266 1 95.88 13 PRO B O 1
ATOM 824 N N . MET B 1 14 ? 9.336 -2.084 -14.375 1 97.31 14 MET B N 1
ATOM 825 C CA . MET B 1 14 ? 8.039 -1.916 -13.727 1 97.31 14 MET B CA 1
ATOM 826 C C . MET B 1 14 ? 6.91 -2.371 -14.648 1 97.31 14 MET B C 1
ATOM 828 O O . MET B 1 14 ? 5.977 -3.041 -14.211 1 97.31 14 MET B O 1
ATOM 832 N N . MET B 1 15 ? 6.977 -2.016 -15.883 1 97.5 15 MET B N 1
ATOM 833 C CA . MET B 1 15 ? 5.969 -2.438 -16.859 1 97.5 15 MET B CA 1
ATOM 834 C C . MET B 1 15 ? 5.934 -3.957 -16.969 1 97.5 15 MET B C 1
ATOM 836 O O . MET B 1 15 ? 4.855 -4.551 -17.047 1 97.5 15 MET B O 1
ATOM 840 N N . ARG B 1 16 ? 7.059 -4.57 -16.938 1 96.62 16 ARG B N 1
ATOM 841 C CA . ARG B 1 16 ? 7.137 -6.023 -17.016 1 96.62 16 ARG B CA 1
ATOM 842 C C . ARG B 1 16 ? 6.453 -6.672 -15.82 1 96.62 16 ARG B C 1
ATOM 844 O O . ARG B 1 16 ? 5.691 -7.629 -15.977 1 96.62 16 ARG B O 1
ATOM 851 N N . LYS B 1 17 ? 6.727 -6.133 -14.656 1 96.88 17 LYS B N 1
ATOM 852 C CA . LYS B 1 17 ? 6.113 -6.656 -13.438 1 96.88 17 LYS B CA 1
ATOM 853 C C . LYS B 1 17 ? 4.598 -6.48 -13.469 1 96.88 17 LYS B C 1
ATOM 855 O O . LYS B 1 17 ? 3.857 -7.379 -13.055 1 96.88 17 LYS B O 1
ATOM 860 N N . LEU B 1 18 ? 4.137 -5.402 -13.93 1 97.94 18 LEU B N 1
ATOM 861 C CA . LEU B 1 18 ? 2.707 -5.133 -14.039 1 97.94 18 LEU B CA 1
ATOM 862 C C . LEU B 1 18 ? 2.043 -6.098 -15.016 1 97.94 18 LEU B C 1
ATOM 864 O O . LEU B 1 18 ? 0.97 -6.633 -14.734 1 97.94 18 LEU B O 1
ATOM 868 N N . ASP B 1 19 ? 2.705 -6.332 -16.109 1 97.25 19 ASP B N 1
ATOM 869 C CA . ASP B 1 19 ? 2.188 -7.254 -17.125 1 97.25 19 ASP B CA 1
ATOM 870 C C . ASP B 1 19 ? 2.117 -8.68 -16.578 1 97.25 19 ASP B C 1
ATOM 872 O O . ASP B 1 19 ? 1.137 -9.391 -16.797 1 97.25 19 ASP B O 1
ATOM 876 N N . GLU B 1 20 ? 3.199 -9.039 -15.945 1 96.31 20 GLU B N 1
ATOM 877 C CA . GLU B 1 20 ? 3.24 -10.367 -15.336 1 96.31 20 GLU B CA 1
ATOM 878 C C . GLU B 1 20 ? 2.105 -10.539 -14.328 1 96.31 20 GLU B C 1
ATOM 880 O O . GLU B 1 20 ? 1.43 -11.57 -14.32 1 96.31 20 GLU B O 1
ATOM 885 N N . LEU B 1 21 ? 1.86 -9.523 -13.516 1 95.31 21 LEU B N 1
ATOM 886 C CA . LEU B 1 21 ? 0.8 -9.57 -12.516 1 95.31 21 LEU B CA 1
ATOM 887 C C . LEU B 1 21 ? -0.572 -9.609 -13.18 1 95.31 21 LEU B C 1
ATOM 889 O O . LEU B 1 21 ? -1.445 -10.375 -12.766 1 95.31 21 LEU B O 1
ATOM 893 N N . SER B 1 22 ? -0.743 -8.82 -14.203 1 97.75 22 SER B N 1
ATOM 894 C CA . SER B 1 22 ? -2.01 -8.766 -14.93 1 97.75 22 SER B CA 1
ATOM 895 C C . SER B 1 22 ? -2.385 -10.141 -15.484 1 97.75 22 SER B C 1
ATOM 897 O O . SER B 1 22 ? -3.545 -10.547 -15.414 1 97.75 22 SER B O 1
ATOM 899 N N . ARG B 1 23 ? -1.395 -10.836 -15.984 1 96.12 23 ARG B N 1
ATOM 900 C CA . ARG B 1 23 ? -1.616 -12.164 -16.531 1 96.12 23 ARG B CA 1
ATOM 901 C C . ARG B 1 23 ? -1.892 -13.18 -15.43 1 96.12 23 ARG B C 1
ATOM 903 O O . ARG B 1 23 ? -2.783 -14.023 -15.562 1 96.12 23 ARG B O 1
ATOM 910 N N . ALA B 1 24 ? -1.181 -13 -14.367 1 91.69 24 ALA B N 1
ATOM 911 C CA . ALA B 1 24 ? -1.284 -13.961 -13.266 1 91.69 24 ALA B CA 1
ATOM 912 C C . ALA B 1 24 ? -2.654 -13.883 -12.602 1 91.69 24 ALA B C 1
ATOM 914 O O . ALA B 1 24 ? -3.221 -14.906 -12.211 1 91.69 24 ALA B O 1
ATOM 915 N N . VAL B 1 25 ? -3.277 -12.633 -12.523 1 93.44 25 VAL B N 1
ATOM 916 C CA . VAL B 1 25 ? -4.516 -12.461 -11.766 1 93.44 25 VAL B CA 1
ATOM 917 C C . VAL B 1 25 ? -5.684 -12.273 -12.734 1 93.44 25 VAL B C 1
ATOM 919 O O . VAL B 1 25 ? -6.812 -12.016 -12.312 1 93.44 25 VAL B O 1
ATOM 922 N N . LYS B 1 26 ? -5.387 -12.312 -14.055 1 94.56 26 LYS B N 1
ATOM 923 C CA . LYS B 1 26 ? -6.379 -12.203 -15.117 1 94.56 26 LYS B CA 1
ATOM 924 C C . LYS B 1 26 ? -7.176 -10.906 -15 1 94.56 26 LYS B C 1
ATOM 926 O O . LYS B 1 26 ? -8.406 -10.922 -15.07 1 94.56 26 LYS B O 1
ATOM 931 N N . ARG B 1 27 ? -6.48 -9.828 -14.797 1 95.44 27 ARG B N 1
ATOM 932 C CA . ARG B 1 27 ? -7.031 -8.477 -14.789 1 95.44 27 ARG B CA 1
ATOM 933 C C . ARG B 1 27 ? -6.172 -7.527 -15.617 1 95.44 27 ARG B C 1
ATOM 935 O O . ARG B 1 27 ? -4.953 -7.68 -15.68 1 95.44 27 ARG B O 1
ATOM 942 N N . ASP B 1 28 ? -6.836 -6.633 -16.156 1 97.31 28 ASP B N 1
ATOM 943 C CA . ASP B 1 28 ? -6.129 -5.695 -17.016 1 97.31 28 ASP B CA 1
ATOM 944 C C . ASP B 1 28 ? -5.168 -4.816 -16.219 1 97.31 28 ASP B C 1
ATOM 946 O O . ASP B 1 28 ? -5.445 -4.48 -15.062 1 97.31 28 ASP B O 1
ATOM 950 N N . ALA B 1 29 ? -4.109 -4.5 -16.781 1 96.56 29 ALA B N 1
ATOM 951 C CA . ALA B 1 29 ? -3.074 -3.664 -16.172 1 96.56 29 ALA B CA 1
ATOM 952 C C . ALA B 1 29 ? -3.654 -2.336 -15.703 1 96.56 29 ALA B C 1
ATOM 954 O O . ALA B 1 29 ? -3.266 -1.824 -14.648 1 96.56 29 ALA B O 1
ATOM 955 N N . SER B 1 30 ? -4.57 -1.787 -16.422 1 97.5 30 SER B N 1
ATOM 956 C CA . SER B 1 30 ? -5.188 -0.519 -16.047 1 97.5 30 SER B CA 1
ATOM 957 C C . SER B 1 30 ? -6.023 -0.663 -14.781 1 97.5 30 SER B C 1
ATOM 959 O O . SER B 1 30 ? -6.055 0.243 -13.945 1 97.5 30 SER B O 1
ATOM 961 N N . ALA B 1 31 ? -6.625 -1.731 -14.648 1 97.5 31 ALA B N 1
ATOM 962 C CA . ALA B 1 31 ? -7.41 -2.012 -13.453 1 97.5 31 ALA B CA 1
ATOM 963 C C . ALA B 1 31 ? -6.512 -2.143 -12.227 1 97.5 31 ALA B C 1
ATOM 965 O O . ALA B 1 31 ? -6.84 -1.637 -11.148 1 97.5 31 ALA B O 1
ATOM 966 N N . LEU B 1 32 ? -5.395 -2.768 -12.43 1 98 32 LEU B N 1
ATOM 967 C CA . LEU B 1 32 ? -4.434 -2.93 -11.344 1 98 32 LEU B CA 1
ATOM 968 C C . LEU B 1 32 ? -3.83 -1.587 -10.945 1 98 32 LEU B C 1
ATOM 970 O O . LEU B 1 32 ? -3.641 -1.316 -9.758 1 98 32 LEU B O 1
ATOM 974 N N . ALA B 1 33 ? -3.572 -0.799 -11.875 1 98.5 33 ALA B N 1
ATOM 975 C CA . ALA B 1 33 ? -3.033 0.532 -11.609 1 98.5 33 ALA B CA 1
ATOM 976 C C . ALA B 1 33 ? -4.035 1.384 -10.836 1 98.5 33 ALA B C 1
ATOM 978 O O . ALA B 1 33 ? -3.66 2.109 -9.914 1 98.5 33 ALA B O 1
ATOM 979 N N . LYS B 1 34 ? -5.262 1.323 -11.188 1 97.69 34 LYS B N 1
ATOM 980 C CA . LYS B 1 34 ? -6.32 2.037 -10.477 1 97.69 34 LYS B CA 1
ATOM 981 C C . LYS B 1 34 ? -6.43 1.56 -9.031 1 97.69 34 LYS B C 1
ATOM 983 O O . LYS B 1 34 ? -6.59 2.369 -8.117 1 97.69 34 LYS B O 1
ATOM 988 N N . GLU B 1 35 ? -6.344 0.27 -8.914 1 97.69 35 GLU B N 1
ATOM 989 C CA . GLU B 1 35 ? -6.391 -0.309 -7.574 1 97.69 35 GLU B CA 1
ATOM 990 C C . GLU B 1 35 ? -5.199 0.146 -6.738 1 97.69 35 GLU B C 1
ATOM 992 O O . GLU B 1 35 ? -5.348 0.444 -5.551 1 97.69 35 GLU B O 1
ATOM 997 N N . ALA B 1 36 ? -4.016 0.144 -7.371 1 98.56 36 ALA B N 1
ATOM 998 C CA . ALA B 1 36 ? -2.805 0.626 -6.715 1 98.56 36 ALA B CA 1
ATOM 999 C C . ALA B 1 36 ? -2.984 2.057 -6.211 1 98.56 36 ALA B C 1
ATOM 1001 O O . ALA B 1 36 ? -2.656 2.363 -5.062 1 98.56 36 ALA B O 1
ATOM 1002 N N . LEU B 1 37 ? -3.52 2.918 -7.008 1 98.5 37 LEU B N 1
ATOM 1003 C CA . LEU B 1 37 ? -3.736 4.312 -6.637 1 98.5 37 LEU B CA 1
ATOM 1004 C C . LEU B 1 37 ? -4.777 4.422 -5.527 1 98.5 37 LEU B C 1
ATOM 1006 O O . LEU B 1 37 ? -4.609 5.203 -4.59 1 98.5 37 LEU B O 1
ATOM 1010 N N . ALA B 1 38 ? -5.887 3.697 -5.633 1 97.56 38 ALA B N 1
ATOM 1011 C CA . ALA B 1 38 ? -6.922 3.701 -4.605 1 97.56 38 ALA B CA 1
ATOM 1012 C C . ALA B 1 38 ? -6.355 3.295 -3.248 1 97.56 38 ALA B C 1
ATOM 1014 O O . ALA B 1 38 ? -6.617 3.951 -2.236 1 97.56 38 ALA B O 1
ATOM 1015 N N . ASP B 1 39 ? -5.555 2.207 -3.279 1 95.81 39 ASP B N 1
ATOM 1016 C CA . ASP B 1 39 ? -4.922 1.724 -2.057 1 95.81 39 ASP B CA 1
ATOM 1017 C C . ASP B 1 39 ? -3.986 2.777 -1.469 1 95.81 39 ASP B C 1
ATOM 1019 O O . ASP B 1 39 ? -3.963 2.986 -0.254 1 95.81 39 ASP B O 1
ATOM 1023 N N . TYR B 1 40 ? -3.24 3.389 -2.281 1 97.56 40 TYR B N 1
ATOM 1024 C CA . TYR B 1 40 ? -2.285 4.422 -1.898 1 97.56 40 TYR B CA 1
ATOM 1025 C C . TYR B 1 40 ? -2.988 5.594 -1.229 1 97.56 40 TYR B C 1
ATOM 1027 O O . TYR B 1 40 ? -2.576 6.047 -0.157 1 97.56 40 TYR B O 1
ATOM 1035 N N . LEU B 1 41 ? -4.051 6.086 -1.816 1 97.62 41 LEU B N 1
ATOM 1036 C CA . LEU B 1 41 ? -4.797 7.23 -1.303 1 97.62 41 LEU B CA 1
ATOM 1037 C C . LEU B 1 41 ? -5.469 6.891 0.023 1 97.62 41 LEU B C 1
ATOM 1039 O O . LEU B 1 41 ? -5.523 7.727 0.928 1 97.62 41 LEU B O 1
ATOM 1043 N N . LEU B 1 42 ? -6.012 5.652 0.14 1 94.25 42 LEU B N 1
ATOM 1044 C CA . LEU B 1 42 ? -6.633 5.207 1.385 1 94.25 42 LEU B CA 1
ATOM 1045 C C . LEU B 1 42 ? -5.613 5.188 2.521 1 94.25 42 LEU B C 1
ATOM 1047 O O . LEU B 1 42 ? -5.906 5.645 3.629 1 94.25 42 LEU B O 1
ATOM 1051 N N . ARG B 1 43 ? -4.387 4.691 2.256 1 93.12 43 ARG B N 1
ATOM 1052 C CA . ARG B 1 43 ? -3.33 4.641 3.262 1 93.12 43 ARG B CA 1
ATOM 1053 C C . ARG B 1 43 ? -2.924 6.043 3.701 1 93.12 43 ARG B C 1
ATOM 1055 O O . ARG B 1 43 ? -2.664 6.277 4.883 1 93.12 43 ARG B O 1
ATOM 1062 N N . GLN B 1 44 ? -2.84 6.934 2.68 1 91.88 44 GLN B N 1
ATOM 1063 C CA . GLN B 1 44 ? -2.527 8.312 3.021 1 91.88 44 GLN B CA 1
ATOM 1064 C C . GLN B 1 44 ? -3.607 8.922 3.916 1 91.88 44 GLN B C 1
ATOM 1066 O O . GLN B 1 44 ? -3.303 9.664 4.848 1 91.88 44 GLN B O 1
ATOM 1071 N N . ASP B 1 45 ? -4.902 8.656 3.691 1 89.25 45 ASP B N 1
ATOM 1072 C CA . ASP B 1 45 ? -6.008 9.133 4.516 1 89.25 45 ASP B CA 1
ATOM 1073 C C . ASP B 1 45 ? -5.91 8.586 5.938 1 89.25 45 ASP B C 1
ATOM 1075 O O . ASP B 1 45 ? -6.09 9.32 6.906 1 89.25 45 ASP B O 1
ATOM 1079 N N . ILE B 1 46 ? -5.57 7.324 6.051 1 85.69 46 ILE B N 1
ATOM 1080 C CA . ILE B 1 46 ? -5.441 6.664 7.344 1 85.69 46 ILE B CA 1
ATOM 1081 C C . ILE B 1 46 ? -4.27 7.258 8.117 1 85.69 46 ILE B C 1
ATOM 1083 O O . ILE B 1 46 ? -4.398 7.59 9.297 1 85.69 46 ILE B O 1
ATOM 1087 N N . GLN B 1 47 ? -3.148 7.438 7.438 1 89.31 47 GLN B N 1
ATOM 1088 C CA . GLN B 1 47 ? -1.958 7.996 8.07 1 89.31 47 GLN B CA 1
ATOM 1089 C C . GLN B 1 47 ? -2.209 9.422 8.547 1 89.31 47 GLN B C 1
ATOM 1091 O O . GLN B 1 47 ? -1.797 9.797 9.648 1 89.31 47 GLN B O 1
ATOM 1096 N N . SER B 1 48 ? -2.881 10.172 7.684 1 88.81 48 SER B N 1
ATOM 1097 C CA . SER B 1 48 ? -3.195 11.547 8.062 1 88.81 48 SER B CA 1
ATOM 1098 C C . SER B 1 48 ? -4.121 11.586 9.273 1 88.81 48 SER B C 1
ATOM 1100 O O . SER B 1 48 ? -3.922 12.391 10.188 1 88.81 48 SER B O 1
ATOM 1102 N N . ALA B 1 49 ? -5.094 10.742 9.297 1 85.62 49 ALA B N 1
ATOM 1103 C CA . ALA B 1 49 ? -6.047 10.68 10.406 1 85.62 49 ALA B CA 1
ATOM 1104 C C . ALA B 1 49 ? -5.359 10.25 11.695 1 85.62 49 ALA B C 1
ATOM 1106 O O . ALA B 1 49 ? -5.668 10.773 12.773 1 85.62 49 ALA B O 1
ATOM 1107 N N . ALA B 1 50 ? -4.402 9.359 11.523 1 83.62 50 ALA B N 1
ATOM 1108 C CA . ALA B 1 50 ? -3.662 8.859 12.688 1 83.62 50 ALA B CA 1
ATOM 1109 C C . ALA B 1 50 ? -2.795 9.961 13.289 1 83.62 50 ALA B C 1
ATOM 1111 O O . ALA B 1 50 ? -2.738 10.109 14.516 1 83.62 50 ALA B O 1
ATOM 1112 N N . ILE B 1 51 ? -2.193 10.68 12.477 1 87.25 51 ILE B N 1
ATOM 1113 C CA . ILE B 1 51 ? -1.35 11.781 12.922 1 87.25 51 ILE B CA 1
ATOM 1114 C C . ILE B 1 51 ? -2.211 12.852 13.594 1 87.25 51 ILE B C 1
ATOM 1116 O O . ILE B 1 51 ? -1.857 13.375 14.648 1 87.25 51 ILE B O 1
ATOM 1120 N N . ASP B 1 52 ? -3.322 13.188 12.898 1 84.12 52 ASP B N 1
ATOM 1121 C CA . ASP B 1 52 ? -4.234 14.188 13.453 1 84.12 52 ASP B CA 1
ATOM 1122 C C . ASP B 1 52 ? -4.695 13.781 14.852 1 84.12 52 ASP B C 1
ATOM 1124 O O . ASP B 1 52 ? -4.742 14.617 15.766 1 84.12 52 ASP B O 1
ATOM 1128 N N . GLU B 1 53 ? -5.02 12.516 14.984 1 84.81 53 GLU B N 1
ATOM 1129 C CA . GLU B 1 53 ? -5.465 12.016 16.281 1 84.81 53 GLU B CA 1
ATOM 1130 C C . GLU B 1 53 ? -4.344 12.07 17.312 1 84.81 53 GLU B C 1
ATOM 1132 O O . GLU B 1 53 ? -4.582 12.398 18.484 1 84.81 53 GLU B O 1
ATOM 1137 N N . ALA B 1 54 ? -3.189 11.727 16.859 1 81.06 54 ALA B N 1
ATOM 1138 C CA . ALA B 1 54 ? -2.029 11.766 17.75 1 81.06 54 ALA B CA 1
ATOM 1139 C C . ALA B 1 54 ? -1.737 13.195 18.219 1 81.06 54 ALA B C 1
ATOM 1141 O O . ALA B 1 54 ? -1.404 13.422 19.375 1 81.06 54 ALA B O 1
ATOM 1142 N N . VAL B 1 55 ? -1.891 14.117 17.375 1 82.06 55 VAL B N 1
ATOM 1143 C CA . VAL B 1 55 ? -1.642 15.531 17.672 1 82.06 55 VAL B CA 1
ATOM 1144 C C . VAL B 1 55 ? -2.703 16.047 18.641 1 82.06 55 VAL B C 1
ATOM 1146 O O . VAL B 1 55 ? -2.385 16.766 19.594 1 82.06 55 VAL B O 1
ATOM 1149 N N . LEU B 1 56 ? -3.934 15.641 18.344 1 82.19 56 LEU B N 1
ATOM 1150 C CA . LEU B 1 56 ? -5.02 16.047 19.219 1 82.19 56 LEU B CA 1
ATOM 1151 C C . LEU B 1 56 ? -4.809 15.516 20.625 1 82.19 56 LEU B C 1
ATOM 1153 O O . LEU B 1 56 ? -5.043 16.219 21.609 1 82.19 56 LEU B O 1
ATOM 1157 N N . ALA B 1 57 ? -4.309 14.312 20.688 1 77.12 57 ALA B N 1
ATOM 1158 C CA . ALA B 1 57 ? -4.043 13.68 21.984 1 77.12 57 ALA B CA 1
ATOM 1159 C C . ALA B 1 57 ? -2.893 14.367 22.703 1 77.12 57 ALA B C 1
ATOM 1161 O O . ALA B 1 57 ? -2.951 14.578 23.922 1 77.12 57 ALA B O 1
ATOM 1162 N N . ALA B 1 58 ? -1.838 14.719 22.016 1 78.06 58 ALA B N 1
ATOM 1163 C CA . ALA B 1 58 ? -0.7 15.438 22.578 1 78.06 58 ALA B CA 1
ATOM 1164 C C . ALA B 1 58 ? -1.117 16.812 23.078 1 78.06 58 ALA B C 1
ATOM 1166 O O . ALA B 1 58 ? -0.691 17.25 24.141 1 78.06 58 ALA B O 1
ATOM 1167 N N . ASP B 1 59 ? -1.93 17.438 22.312 1 76.62 59 ASP B N 1
ATOM 1168 C CA . ASP B 1 59 ? -2.424 18.766 22.672 1 76.62 59 ASP B CA 1
ATOM 1169 C C . ASP B 1 59 ? -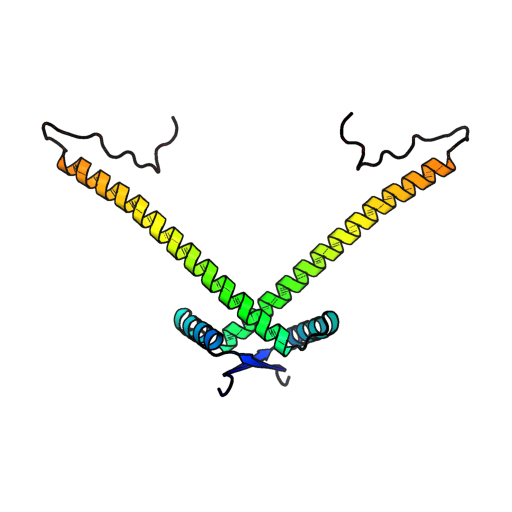3.297 18.688 23.922 1 76.62 59 ASP B C 1
ATOM 1171 O O . ASP B 1 59 ? -3.195 19.547 24.812 1 76.62 59 ASP B O 1
ATOM 1175 N N . ALA B 1 60 ? -4.156 17.656 23.922 1 72.38 60 ALA B N 1
ATOM 1176 C CA . ALA B 1 60 ? -5.02 17.469 25.078 1 72.38 60 ALA B CA 1
ATOM 1177 C C . ALA B 1 60 ? -4.199 17.172 26.328 1 72.38 60 ALA B C 1
ATOM 1179 O O . ALA B 1 60 ? -4.512 17.656 27.422 1 72.38 60 ALA B O 1
ATOM 1180 N N . GLY B 1 61 ? -3.201 16.297 26.125 1 65.75 61 GLY B N 1
ATOM 1181 C CA . GLY B 1 61 ? -2.322 16.016 27.25 1 65.75 61 GLY B CA 1
ATOM 1182 C C . GLY B 1 61 ? -1.538 17.234 27.719 1 65.75 61 GLY B C 1
ATOM 1183 O O . GLY B 1 61 ? -1.422 17.469 28.922 1 65.75 61 GLY B O 1
ATOM 1184 N N . GLU B 1 62 ? -0.907 17.922 26.844 1 64.69 62 GLU B N 1
ATOM 1185 C CA . GLU B 1 62 ? -0.167 19.125 27.172 1 64.69 62 GLU B CA 1
ATOM 1186 C C . GLU B 1 62 ? -1.09 20.203 27.75 1 64.69 62 GLU B C 1
ATOM 1188 O O . GLU B 1 62 ? -0.734 20.891 28.703 1 64.69 62 GLU B O 1
ATOM 1193 N N . PHE B 1 63 ? -2.295 20.359 27.203 1 63.78 63 PHE B N 1
ATOM 1194 C CA . PHE B 1 63 ? -3.256 21.344 27.672 1 63.78 63 PHE B CA 1
ATOM 1195 C C . PHE B 1 63 ? -3.662 21.062 29.109 1 63.78 63 PHE B C 1
ATOM 1197 O O . PHE B 1 63 ? -3.787 21.984 29.922 1 63.78 63 PHE B O 1
ATOM 1204 N N . VAL B 1 64 ? -3.762 19.75 29.422 1 64.5 64 VAL B N 1
ATOM 1205 C CA . VAL B 1 64 ? -4.086 19.406 30.797 1 64.5 64 VAL B CA 1
ATOM 1206 C C . VAL B 1 64 ? -2.936 19.812 31.719 1 64.5 64 VAL B C 1
ATOM 1208 O O . VAL B 1 64 ? -3.16 20.344 32.812 1 64.5 64 VAL B O 1
ATOM 1211 N N . SER B 1 65 ? -1.778 19.625 31.094 1 68.19 65 SER B N 1
ATOM 1212 C CA . SER B 1 65 ? -0.619 19.969 31.906 1 68.19 65 SER B CA 1
ATOM 1213 C C . SER B 1 65 ? -0.503 21.484 32.094 1 68.19 65 SER B C 1
ATOM 1215 O O . SER B 1 65 ? -0.235 21.969 33.188 1 68.19 65 SER B O 1
ATOM 1217 N N . HIS B 1 66 ? -0.798 22.172 31.031 1 69.06 66 HIS B N 1
ATOM 1218 C CA . HIS B 1 66 ? -0.732 23.625 31.141 1 69.06 66 HIS B CA 1
ATOM 1219 C C . HIS B 1 66 ? -1.829 24.172 32.031 1 69.06 66 HIS B C 1
ATOM 1221 O O . HIS B 1 66 ? -1.577 25.047 32.875 1 69.06 66 HIS B O 1
ATOM 1227 N N . GLU B 1 67 ? -2.949 23.609 31.859 1 71 67 GLU B N 1
ATOM 1228 C CA . GLU B 1 67 ? -4.047 24.031 32.719 1 71 67 GLU B CA 1
ATOM 1229 C C . GLU B 1 67 ? -3.773 23.688 34.188 1 71 67 GLU B C 1
ATOM 1231 O O . GLU B 1 67 ? -4.047 24.484 35.094 1 71 67 GLU B O 1
ATOM 1236 N N . ALA B 1 68 ? -3.221 22.547 34.406 1 70.88 68 ALA B N 1
ATOM 1237 C CA . ALA B 1 68 ? -2.85 22.141 35.75 1 70.88 68 ALA B CA 1
ATOM 1238 C C . ALA B 1 68 ? -1.732 23.031 36.312 1 70.88 68 ALA B C 1
ATOM 1240 O O . ALA B 1 68 ? -1.767 23.438 37.469 1 70.88 68 ALA B O 1
ATOM 1241 N N . MET B 1 69 ? -0.859 23.328 35.406 1 73.81 69 MET B N 1
ATOM 1242 C CA . MET B 1 69 ? 0.244 24.203 35.781 1 73.81 69 MET B CA 1
ATOM 1243 C C . MET B 1 69 ? -0.257 25.609 36.094 1 73.81 69 MET B C 1
ATOM 1245 O O . MET B 1 69 ? 0.152 26.219 37.094 1 73.81 69 MET B O 1
ATOM 1249 N N . SER B 1 70 ? -1.17 26.062 35.375 1 76.44 70 SER B N 1
ATOM 1250 C CA . SER B 1 70 ? -1.734 27.391 35.562 1 76.44 70 SER B CA 1
ATOM 1251 C C . SER B 1 70 ? -2.531 27.453 36.875 1 76.44 70 SER B C 1
ATOM 1253 O O . SER B 1 70 ? -2.408 28.422 37.625 1 76.44 70 SER B O 1
ATOM 1255 N N . ARG B 1 71 ? -3.248 26.5 37.156 1 76.69 71 ARG B N 1
ATOM 1256 C CA . ARG B 1 71 ? -4.027 26.438 38.406 1 76.69 71 ARG B CA 1
ATOM 1257 C C . ARG B 1 71 ? -3.113 26.391 39.625 1 76.69 71 ARG B C 1
ATOM 1259 O O . ARG B 1 71 ? -3.381 27.047 40.625 1 76.69 71 ARG B O 1
ATOM 1266 N N . TRP B 1 72 ? -2.049 25.547 39.344 1 78.31 72 TRP B N 1
ATOM 1267 C CA . TRP B 1 72 ? -1.08 25.453 40.438 1 78.31 72 TRP B CA 1
ATOM 1268 C C . TRP B 1 72 ? -0.406 26.797 40.688 1 78.31 72 TRP B C 1
ATOM 1270 O O . TRP B 1 72 ? -0.293 27.25 41.812 1 78.31 72 TRP B O 1
ATOM 1280 N N . LEU B 1 73 ? -0.219 27.531 39.656 1 79.44 73 LEU B N 1
ATOM 1281 C CA . LEU B 1 73 ? 0.432 28.828 39.781 1 79.44 73 LEU B CA 1
ATOM 1282 C C . LEU B 1 73 ? -0.512 29.844 40.406 1 79.44 73 LEU B C 1
ATOM 1284 O O . LEU B 1 73 ? -0.092 30.672 41.219 1 79.44 73 LEU B O 1
ATOM 1288 N N . GLU B 1 74 ? -1.666 29.781 40.125 1 82.75 74 GLU B N 1
ATOM 1289 C CA . GLU B 1 74 ? -2.664 30.719 40.656 1 82.75 74 GLU B CA 1
ATOM 1290 C C . GLU B 1 74 ? -2.922 30.484 42.125 1 82.75 74 GLU B C 1
ATOM 1292 O O . GLU B 1 74 ? -3.236 31.422 42.875 1 82.75 74 GLU B O 1
ATOM 1297 N N . SER B 1 75 ? -2.74 29.25 42.594 1 81.19 75 SER B N 1
ATOM 1298 C CA . SER B 1 75 ? -2.979 28.906 44 1 81.19 75 SER B CA 1
ATOM 1299 C C . SER B 1 75 ? -1.727 29.141 44.844 1 81.19 75 SER B C 1
ATOM 1301 O O . SER B 1 75 ? -1.792 29.141 46.094 1 81.19 75 SER B O 1
ATOM 1303 N N . TRP B 1 76 ? -0.667 29.391 44.094 1 75.88 76 TRP B N 1
ATOM 1304 C CA . TRP B 1 76 ? 0.628 29.453 44.781 1 75.88 76 TRP B CA 1
ATOM 1305 C C . TRP B 1 76 ? 0.679 30.641 45.75 1 75.88 76 TRP B C 1
ATOM 1307 O O . TRP B 1 76 ? 0.414 31.781 45.344 1 75.88 76 TRP B O 1
ATOM 1317 N N . GLY B 1 77 ? 0.95 30.359 47.031 1 78.75 77 GLY B N 1
ATOM 1318 C CA . GLY B 1 77 ? 1.097 31.391 48.031 1 78.75 77 GLY B CA 1
ATOM 1319 C C . GLY B 1 77 ? -0.218 31.781 48.688 1 78.75 77 GLY B C 1
ATOM 1320 O O . GLY B 1 77 ? -0.252 32.656 49.562 1 78.75 77 GLY B O 1
ATOM 1321 N N . THR B 1 78 ? -1.278 31.188 48.25 1 85.69 78 THR B N 1
ATOM 1322 C CA . THR B 1 78 ? -2.568 31.5 48.844 1 85.69 78 THR B CA 1
ATOM 1323 C C . THR B 1 78 ? -2.939 30.469 49.906 1 85.69 78 THR B C 1
ATOM 1325 O O . THR B 1 78 ? -2.24 29.469 50.062 1 85.69 78 THR B O 1
ATOM 1328 N N . ASP B 1 79 ? -3.949 30.781 50.594 1 88.81 79 ASP B N 1
ATOM 1329 C CA . ASP B 1 79 ? -4.414 29.891 51.656 1 88.81 79 ASP B CA 1
ATOM 1330 C C . ASP B 1 79 ? -4.914 28.562 51.094 1 88.81 79 ASP B C 1
ATOM 1332 O O . ASP B 1 79 ? -4.949 27.562 51.781 1 88.81 79 ASP B O 1
ATOM 1336 N N . ASP B 1 80 ? -5.234 28.531 49.812 1 82.69 80 ASP B N 1
ATOM 1337 C CA . ASP B 1 80 ? -5.781 27.359 49.156 1 82.69 80 ASP B CA 1
ATOM 1338 C C . ASP B 1 80 ? -4.793 26.797 48.125 1 82.69 80 ASP B C 1
ATOM 1340 O O . ASP B 1 80 ? -5.188 26.375 47.031 1 82.69 80 ASP B O 1
ATOM 1344 N N . GLU B 1 81 ? -3.564 26.781 48.469 1 81 81 GLU B N 1
ATOM 1345 C CA . GLU B 1 81 ? -2.525 26.297 47.562 1 81 81 GLU B CA 1
ATOM 1346 C C . GLU B 1 81 ? -2.732 24.828 47.219 1 81 81 GLU B C 1
ATOM 1348 O O . GLU B 1 81 ? -2.941 24 48.125 1 81 81 GLU B O 1
ATOM 1353 N N . ILE B 1 82 ? -2.814 24.578 45.875 1 78.94 82 ILE B N 1
ATOM 1354 C CA . ILE B 1 82 ? -2.98 23.203 45.438 1 78.94 82 ILE B CA 1
ATOM 1355 C C . ILE B 1 82 ? -1.612 22.578 45.156 1 78.94 82 ILE B C 1
ATOM 1357 O O . ILE B 1 82 ? -0.612 23.297 45.031 1 78.94 82 ILE B O 1
ATOM 1361 N N . GLU B 1 83 ? -1.558 21.25 45.188 1 79.56 83 GLU B N 1
ATOM 1362 C CA . GLU B 1 83 ? -0.325 20.516 44.906 1 79.56 83 GLU B CA 1
ATOM 1363 C C . GLU B 1 83 ? 0.119 20.734 43.469 1 79.56 83 GLU B C 1
ATOM 1365 O O . GLU B 1 83 ? -0.715 20.859 42.562 1 79.56 83 GLU B O 1
ATOM 1370 N N . PRO B 1 84 ? 1.484 20.922 43.219 1 72.56 84 PRO B N 1
ATOM 1371 C CA . PRO B 1 84 ? 1.978 21.062 41.844 1 72.56 84 PRO B CA 1
ATOM 1372 C C . PRO B 1 84 ? 1.521 19.906 40.938 1 72.56 84 PRO B C 1
ATOM 1374 O O . PRO B 1 84 ? 1.42 18.766 41.406 1 72.56 84 PRO B O 1
ATOM 1377 N N . PRO B 1 85 ? 1.136 20.391 39.75 1 71.94 85 PRO B N 1
ATOM 1378 C CA . PRO B 1 85 ? 0.671 19.359 38.844 1 71.94 85 PRO B CA 1
ATOM 1379 C C . PRO B 1 85 ? 1.712 18.266 38.594 1 71.94 85 PRO B C 1
ATOM 1381 O O . PRO B 1 85 ? 2.914 18.547 38.562 1 71.94 85 PRO B O 1
ATOM 1384 N N . LYS B 1 86 ? 1.349 16.984 38.812 1 60.28 86 LYS B N 1
ATOM 1385 C CA . LYS B 1 86 ? 2.238 15.859 38.562 1 60.28 86 LYS B CA 1
ATOM 1386 C C . LYS B 1 86 ? 2.357 15.57 37.062 1 60.28 86 LYS B C 1
ATOM 1388 O O . LYS B 1 86 ? 1.391 15.727 36.312 1 60.28 86 LYS B O 1
ATOM 1393 N N . SER B 1 87 ? 3.436 16.016 36.438 1 58.25 87 SER B N 1
ATOM 1394 C CA . SER B 1 87 ? 3.691 15.625 35.062 1 58.25 87 SER B CA 1
ATOM 1395 C C . SER B 1 87 ? 3.338 14.156 34.812 1 58.25 87 SER B C 1
ATOM 1397 O O . SER B 1 87 ? 3.717 13.289 35.625 1 58.25 87 SER B O 1
ATOM 1399 N N . ASP B 1 88 ? 2.246 13.75 34.344 1 51.22 88 ASP B N 1
ATOM 1400 C CA . ASP B 1 88 ? 2.131 12.336 34 1 51.22 88 ASP B CA 1
ATOM 1401 C C . ASP B 1 88 ? 3.361 11.852 33.25 1 51.22 88 ASP B C 1
ATOM 1403 O O . ASP B 1 88 ? 3.475 10.664 32.938 1 51.22 88 ASP B O 1
ATOM 1407 N N . LEU B 1 89 ? 4.086 12.602 32.594 1 48.72 89 LEU B N 1
ATOM 1408 C CA . LEU B 1 89 ? 5.281 12.078 31.953 1 48.72 89 LEU B CA 1
ATOM 1409 C C . LEU B 1 89 ? 6.297 11.602 32.969 1 48.72 89 LEU B C 1
ATOM 1411 O O . LEU B 1 89 ? 7.016 10.625 32.75 1 48.72 89 LEU B O 1
ATOM 1415 N N . PHE B 1 90 ? 6.77 12.312 33.938 1 40.5 90 PHE B N 1
ATOM 1416 C CA . PHE B 1 90 ? 7.781 11.992 34.938 1 40.5 90 PHE B CA 1
ATOM 1417 C C . PHE B 1 90 ? 7.191 11.117 36.031 1 40.5 90 PHE B C 1
ATOM 1419 O O . PHE B 1 90 ? 7.762 11.016 37.125 1 40.5 90 PHE B O 1
ATOM 1426 N N . SER B 1 91 ? 6.008 10.812 36.156 1 43.25 91 SER B N 1
ATOM 1427 C CA . SER B 1 91 ? 5.711 9.867 37.219 1 43.25 91 SER B CA 1
ATOM 1428 C C . SER B 1 91 ? 6.605 8.633 37.156 1 43.25 91 SER B C 1
ATOM 1430 O O . SER B 1 91 ? 6.438 7.801 36.25 1 43.25 91 SER B O 1
ATOM 1432 N N . ALA B 1 92 ? 7.875 8.859 37 1 39.38 92 ALA B N 1
ATOM 1433 C CA . ALA B 1 92 ? 8.758 7.738 37.312 1 39.38 92 ALA B CA 1
ATOM 1434 C C . ALA B 1 92 ? 8.312 7.027 38.594 1 39.38 92 ALA B C 1
ATOM 1436 O O . ALA B 1 92 ? 7.895 7.672 39.531 1 39.38 92 ALA B O 1
ATOM 1437 N N . LYS B 1 93 ? 7.82 5.824 38.469 1 37.94 93 LYS B N 1
ATOM 1438 C CA . LYS B 1 93 ? 7.824 4.812 39.5 1 37.94 93 LYS B CA 1
ATOM 1439 C C . LYS B 1 93 ? 9.109 4.883 40.344 1 37.94 93 LYS B C 1
ATOM 1441 O O . LYS B 1 93 ? 10.203 4.664 39.812 1 37.94 93 LYS B O 1
ATOM 1446 N N . ARG B 1 94 ? 9.273 5.645 41.344 1 30.36 94 ARG B N 1
ATOM 1447 C CA . ARG B 1 94 ? 10 5.039 42.469 1 30.36 94 ARG B CA 1
ATOM 1448 C C . ARG B 1 94 ? 9.305 3.779 42.969 1 30.36 94 ARG B C 1
ATOM 1450 O O . ARG B 1 94 ? 8.07 3.693 42.938 1 30.36 94 ARG B O 1
#